Protein AF-A0A7M1XMC3-F1 (afdb_monomer_lite)

InterPro domains:
  IPR002763 Protein of unknown function DUF72 [PF01904] (21-206)
  IPR002763 Protein of unknown function DUF72 [PF01904] (252-328)
  IPR002763 Protein of unknown function DUF72 [PTHR30348] (4-206)
  IPR036520 UPF0759 superfamily [G3DSA:3.20.20.410] (3-330)
  IPR036520 UPF0759 superfamily [SSF117396] (3-212)
  IPR036520 UPF0759 superfamily [SSF117396] (275-329)

pLDDT: mean 79.64, std 28.33, range [20.95, 98.88]

Structure (mmCIF, N/CA/C/O backbone):
data_AF-A0A7M1XMC3-F1
#
_entry.id   AF-A0A7M1XMC3-F1
#
loop_
_atom_site.group_PDB
_atom_site.id
_atom_site.type_symbol
_atom_site.label_atom_id
_atom_site.label_alt_id
_atom_site.label_comp_id
_atom_site.label_asym_id
_atom_site.label_entity_id
_atom_site.label_seq_id
_atom_site.pdbx_PDB_ins_code
_atom_site.Cartn_x
_atom_site.Cartn_y
_atom_site.Cartn_z
_atom_site.occupancy
_atom_site.B_iso_or_equiv
_atom_site.auth_seq_id
_atom_site.auth_comp_id
_atom_site.auth_asym_id
_atom_site.auth_atom_id
_atom_site.pdbx_PDB_model_num
ATOM 1 N N . MET A 1 1 ? 0.092 -8.306 21.781 1.00 61.47 1 MET A N 1
ATOM 2 C CA . MET A 1 1 ? 0.007 -7.405 20.607 1.00 61.47 1 MET A CA 1
ATOM 3 C C . MET A 1 1 ? -0.510 -8.227 19.435 1.00 61.47 1 MET A C 1
ATOM 5 O O . MET A 1 1 ? -0.095 -9.372 19.326 1.00 61.47 1 MET A O 1
ATOM 9 N N . PHE A 1 2 ? -1.431 -7.712 18.615 1.00 77.00 2 PHE A N 1
ATOM 10 C CA . PHE A 1 2 ? -1.887 -8.439 17.421 1.00 77.00 2 PHE A CA 1
ATOM 11 C C . PHE A 1 2 ? -0.703 -8.582 16.441 1.00 77.00 2 PHE A C 1
ATOM 13 O O . PHE A 1 2 ? -0.111 -7.554 16.104 1.00 77.00 2 PHE A O 1
ATOM 20 N N . PRO A 1 3 ? -0.311 -9.806 16.029 1.00 86.06 3 PRO A N 1
ATOM 21 C CA . PRO A 1 3 ? 0.957 -10.042 15.326 1.00 86.06 3 PRO A CA 1
ATOM 22 C C . PRO A 1 3 ? 0.943 -9.610 13.852 1.00 86.06 3 PRO A C 1
ATOM 24 O O . PRO A 1 3 ? 1.982 -9.629 13.196 1.00 86.06 3 PRO A O 1
ATOM 27 N N . VAL A 1 4 ? -0.219 -9.214 13.326 1.00 96.62 4 VAL A N 1
ATOM 28 C CA . VAL A 1 4 ? -0.411 -8.811 11.930 1.00 96.62 4 VAL A CA 1
ATOM 29 C C . VAL A 1 4 ? -0.702 -7.313 11.862 1.00 96.62 4 VAL A C 1
ATOM 31 O O . VAL A 1 4 ? -1.538 -6.791 12.600 1.00 96.62 4 VAL A O 1
ATOM 34 N N . LEU A 1 5 ? -0.030 -6.607 10.958 1.00 98.25 5 LEU A N 1
ATOM 35 C CA . LEU A 1 5 ? -0.386 -5.242 10.581 1.00 98.25 5 LEU A CA 1
ATOM 36 C C . LEU A 1 5 ? -1.514 -5.314 9.553 1.00 98.25 5 LEU A C 1
ATOM 38 O O . LEU A 1 5 ? -1.318 -5.845 8.465 1.00 98.25 5 LEU A O 1
ATOM 42 N N . ILE A 1 6 ? -2.699 -4.814 9.892 1.00 98.38 6 ILE A N 1
ATOM 43 C CA . ILE A 1 6 ? -3.867 -4.860 9.010 1.00 98.38 6 ILE A CA 1
ATOM 44 C C . ILE A 1 6 ? -4.517 -3.488 8.901 1.00 98.38 6 ILE A C 1
ATOM 46 O O . ILE A 1 6 ? -4.669 -2.769 9.893 1.00 98.38 6 ILE A O 1
ATOM 50 N N . GLY A 1 7 ? -4.886 -3.125 7.678 1.00 98.12 7 GLY A N 1
ATOM 51 C CA . GLY A 1 7 ? -5.501 -1.845 7.385 1.00 98.12 7 GLY A CA 1
ATOM 52 C C . GLY A 1 7 ? -5.961 -1.712 5.944 1.00 98.12 7 GLY A C 1
ATOM 53 O O . GLY A 1 7 ? -6.136 -2.687 5.214 1.00 98.12 7 GLY A O 1
ATOM 54 N N . THR A 1 8 ? -6.145 -0.469 5.532 1.00 98.12 8 THR A N 1
ATOM 55 C CA . THR A 1 8 ? -6.616 -0.076 4.213 1.00 98.12 8 THR A CA 1
ATOM 56 C C . THR A 1 8 ? -5.579 0.799 3.509 1.00 98.12 8 THR A C 1
ATOM 58 O O . THR A 1 8 ? -4.736 1.455 4.124 1.00 98.12 8 THR A O 1
ATOM 61 N N . SER A 1 9 ? -5.660 0.818 2.187 1.00 95.94 9 SER A N 1
ATOM 62 C CA . SER A 1 9 ? -4.935 1.676 1.246 1.00 95.94 9 SER A CA 1
ATOM 63 C C . SER A 1 9 ? -5.462 3.126 1.194 1.00 95.94 9 SER A C 1
ATOM 65 O O . SER A 1 9 ? -5.701 3.707 0.136 1.00 95.94 9 SER A O 1
ATOM 67 N N . GLY A 1 10 ? -5.603 3.739 2.368 1.00 95.00 10 GLY A N 1
ATOM 68 C CA . GLY A 1 10 ? -6.148 5.079 2.579 1.00 95.00 10 GLY A CA 1
ATOM 69 C C . GLY A 1 10 ? -7.209 5.071 3.677 1.00 95.00 10 GLY A C 1
ATOM 70 O O . GLY A 1 10 ? -7.731 4.017 4.023 1.00 95.00 10 GLY A O 1
ATOM 71 N N . TYR A 1 11 ? -7.538 6.241 4.222 1.00 96.00 11 TYR A N 1
ATOM 72 C CA . TYR A 1 11 ? -8.551 6.390 5.281 1.00 96.00 11 TYR A CA 1
ATOM 73 C C . TYR A 1 11 ? -9.519 7.558 5.030 1.00 96.00 11 TYR A C 1
ATOM 75 O O . TYR A 1 11 ? -10.587 7.631 5.616 1.00 96.00 11 TYR A O 1
ATOM 83 N N . ASP A 1 12 ? -9.158 8.524 4.188 1.00 94.94 12 ASP A N 1
ATOM 84 C CA . ASP A 1 12 ? -9.921 9.765 4.058 1.00 94.94 12 ASP A CA 1
ATOM 85 C C . ASP A 1 12 ? -11.023 9.647 2.993 1.00 94.94 12 ASP A C 1
ATOM 87 O O . ASP A 1 12 ? -10.906 10.207 1.904 1.00 94.94 12 ASP A O 1
ATOM 91 N N . TYR A 1 13 ? -12.072 8.888 3.323 1.00 93.19 13 TYR A N 1
ATOM 92 C CA . TYR A 1 13 ? -13.207 8.581 2.445 1.00 93.19 13 TYR A CA 1
ATOM 93 C C . TYR A 1 13 ? -14.532 8.976 3.119 1.00 93.19 13 TYR A C 1
ATOM 95 O O . TYR A 1 13 ? -15.035 8.237 3.970 1.00 93.19 13 TYR A O 1
ATOM 103 N N . PRO A 1 14 ? -15.111 10.151 2.803 1.00 93.50 14 PRO A N 1
ATOM 104 C CA . PRO A 1 14 ? -16.392 10.582 3.368 1.00 93.50 14 PRO A CA 1
ATOM 105 C C . PRO A 1 14 ? -17.540 9.589 3.151 1.00 93.50 14 PRO A C 1
ATOM 107 O O . PRO A 1 14 ? -18.408 9.468 4.011 1.00 93.50 14 PRO A O 1
ATOM 110 N N . GLU A 1 15 ? -17.518 8.853 2.041 1.00 91.19 15 GLU A N 1
ATOM 111 C CA . GLU A 1 15 ? -18.482 7.807 1.690 1.00 91.19 15 GLU A CA 1
ATOM 112 C C . GLU A 1 15 ? -18.460 6.597 2.639 1.00 91.19 15 GLU A C 1
ATOM 114 O O . GLU A 1 15 ? -19.347 5.754 2.578 1.00 91.19 15 GLU A O 1
ATOM 119 N N . TRP A 1 16 ? -17.474 6.497 3.538 1.00 95.12 16 TRP A N 1
ATOM 120 C CA . TRP A 1 16 ? -17.437 5.461 4.575 1.00 95.12 16 TRP A CA 1
ATOM 121 C C . TRP A 1 16 ? -18.290 5.807 5.804 1.00 95.12 16 TRP A C 1
ATOM 123 O O . TRP A 1 16 ? -18.428 4.973 6.702 1.00 95.12 16 TRP A O 1
ATOM 133 N N . LYS A 1 17 ? -18.860 7.014 5.887 1.00 95.50 17 LYS A N 1
ATOM 134 C CA . LYS A 1 17 ? -19.821 7.379 6.940 1.00 95.50 17 LYS A CA 1
ATOM 135 C C . LYS A 1 17 ? -21.071 6.504 6.878 1.00 95.50 17 LYS A C 1
ATOM 137 O O . LYS A 1 17 ? -21.602 6.255 5.802 1.00 95.50 17 LYS A O 1
ATOM 142 N N . GLY A 1 18 ? -21.507 6.020 8.037 1.00 93.88 18 GLY A N 1
ATOM 143 C CA . GLY A 1 18 ? -22.626 5.085 8.171 1.00 93.88 18 GLY A CA 1
ATOM 144 C C . GLY A 1 18 ? -22.267 3.627 7.861 1.00 93.88 18 GLY A C 1
ATOM 145 O O . GLY A 1 18 ? -23.074 2.745 8.131 1.00 93.88 18 GLY A O 1
ATOM 146 N N . VAL A 1 19 ? -21.061 3.361 7.345 1.00 91.69 19 VAL A N 1
ATOM 147 C CA . VAL A 1 19 ? -20.565 2.005 7.050 1.00 91.69 19 VAL A CA 1
ATOM 148 C C . VAL A 1 19 ? -19.408 1.633 7.975 1.00 91.69 19 VAL A C 1
ATOM 150 O O . VAL A 1 19 ? -19.447 0.606 8.642 1.00 91.69 19 VAL A O 1
ATOM 153 N N . PHE A 1 20 ? -18.381 2.482 8.027 1.00 96.06 20 PHE A N 1
ATOM 154 C CA . PHE A 1 20 ? -17.208 2.325 8.889 1.00 96.06 20 PHE A CA 1
ATOM 155 C C . PHE A 1 20 ? -17.044 3.508 9.846 1.00 96.06 20 PHE A C 1
ATOM 157 O O . PHE A 1 20 ? -16.758 3.308 11.021 1.00 96.06 20 PHE A O 1
ATOM 164 N N . TYR A 1 21 ? -17.247 4.740 9.370 1.00 97.31 21 TYR A N 1
ATOM 165 C CA . TYR A 1 21 ? -17.238 5.921 10.232 1.00 97.31 21 TYR A CA 1
ATOM 166 C C . TYR A 1 21 ? -18.628 6.175 10.826 1.00 97.31 21 TYR A C 1
ATOM 168 O O . TYR A 1 21 ? -19.623 6.020 10.115 1.00 97.31 21 TYR A O 1
ATOM 176 N N . PRO A 1 22 ? -18.730 6.661 12.077 1.00 97.38 22 PRO A N 1
ATOM 177 C CA . PRO A 1 22 ? -19.972 7.220 12.592 1.00 97.38 22 PRO A CA 1
ATOM 178 C C . PRO A 1 22 ? -20.491 8.322 11.664 1.00 97.38 22 PRO A C 1
ATOM 180 O O . PRO A 1 22 ? -19.704 9.113 11.133 1.00 97.38 22 PRO A O 1
ATOM 183 N N . GLN A 1 23 ? -21.811 8.389 11.485 1.00 96.88 23 GLN A N 1
ATOM 184 C CA . GLN A 1 23 ? -22.450 9.292 10.522 1.00 96.88 23 GLN A CA 1
ATOM 185 C C . GLN A 1 23 ? -22.015 10.757 10.717 1.00 96.88 23 GLN A C 1
ATOM 187 O O . GLN A 1 23 ? -21.608 11.439 9.769 1.00 96.88 23 GLN A O 1
ATOM 192 N N . ASP A 1 24 ? -21.980 11.204 11.972 1.00 97.00 24 ASP A N 1
ATOM 193 C CA . ASP A 1 24 ? -21.674 12.589 12.343 1.00 97.00 24 ASP A CA 1
ATOM 194 C C . ASP A 1 24 ? -20.179 12.854 12.584 1.00 97.00 24 ASP A C 1
ATOM 196 O O . ASP A 1 24 ? -19.788 13.973 12.925 1.00 97.00 24 ASP A O 1
ATOM 200 N N . LEU A 1 25 ? -19.303 11.860 12.365 1.00 97.88 25 LEU A N 1
ATOM 201 C CA . LEU A 1 25 ? -17.865 12.025 12.580 1.00 97.88 25 LEU A CA 1
ATOM 202 C C . LEU A 1 25 ? -17.311 13.120 11.658 1.00 97.88 25 LEU A C 1
ATOM 204 O O . LEU A 1 25 ? -17.520 13.107 10.441 1.00 97.88 25 LEU A O 1
ATOM 208 N N . LYS A 1 26 ? -16.578 14.085 12.215 1.00 97.81 26 LYS A N 1
ATOM 209 C CA . LYS A 1 26 ? -15.954 15.143 11.412 1.00 97.81 26 LYS A CA 1
ATOM 210 C C . LYS A 1 26 ? -14.753 14.568 10.663 1.00 97.81 26 LYS A C 1
ATOM 212 O O . LYS A 1 26 ? -13.961 13.820 11.224 1.00 97.81 26 LYS A O 1
ATOM 217 N N . ARG A 1 27 ? -14.562 14.982 9.406 1.00 96.88 27 ARG A N 1
ATOM 218 C CA . ARG A 1 27 ? -13.481 14.484 8.530 1.00 96.88 27 ARG A CA 1
ATOM 219 C C . ARG A 1 27 ? -12.082 14.592 9.151 1.00 96.88 27 ARG A C 1
ATOM 221 O O . ARG A 1 27 ? -11.260 13.695 8.994 1.00 96.88 27 ARG A O 1
ATOM 228 N N . LYS A 1 28 ? -11.813 15.663 9.907 1.00 96.50 28 LYS A N 1
ATOM 229 C CA . LYS A 1 28 ? -10.532 15.851 10.614 1.00 96.50 28 LYS A CA 1
ATOM 230 C C . LYS A 1 28 ? -10.214 14.714 11.604 1.00 96.50 28 LYS A C 1
ATOM 232 O O . LYS A 1 28 ? -9.038 14.379 11.771 1.00 96.50 28 LYS A O 1
ATOM 237 N N . ASP A 1 29 ? -11.249 14.082 12.155 1.00 97.69 29 ASP A N 1
ATOM 238 C CA . ASP A 1 29 ? -11.171 13.036 13.177 1.00 97.69 29 ASP A CA 1
ATOM 239 C C . ASP A 1 29 ? -11.162 11.618 12.565 1.00 97.69 29 ASP A C 1
ATOM 241 O O . ASP A 1 29 ? -11.021 10.633 13.288 1.00 97.69 29 ASP A O 1
ATOM 245 N N . PHE A 1 30 ? -11.248 11.486 11.231 1.00 98.25 30 PHE A N 1
ATOM 246 C CA . PHE A 1 30 ? -11.254 10.186 10.541 1.00 98.25 30 PHE A CA 1
ATOM 247 C C . PHE A 1 30 ? -10.029 9.332 10.862 1.00 98.25 30 PHE A C 1
ATOM 249 O O . PHE A 1 30 ? -10.174 8.137 11.100 1.00 98.25 30 PHE A O 1
ATOM 256 N N . LEU A 1 31 ? -8.829 9.925 10.894 1.00 98.38 31 LEU A N 1
ATOM 257 C CA . LEU A 1 31 ? -7.608 9.173 11.202 1.00 98.38 31 LEU A CA 1
ATOM 258 C C . LEU A 1 31 ? -7.589 8.688 12.653 1.00 98.38 31 LEU A C 1
ATOM 260 O O . LEU A 1 31 ? -7.223 7.546 12.912 1.00 98.38 31 LEU A O 1
ATOM 264 N N . SER A 1 32 ? -7.995 9.544 13.590 1.00 98.25 32 SER A N 1
ATOM 265 C CA . SER A 1 32 ? -8.020 9.201 15.011 1.00 98.25 32 SER A CA 1
ATOM 266 C C . SER A 1 32 ? -9.024 8.083 15.279 1.00 98.25 32 SER A C 1
ATOM 268 O O . SER A 1 32 ? -8.677 7.122 15.958 1.00 98.25 32 SER A O 1
ATOM 270 N N . TYR A 1 33 ? -10.210 8.141 14.658 1.00 98.50 33 TYR A N 1
ATOM 271 C CA . TYR A 1 33 ? -11.176 7.041 14.696 1.00 98.50 33 TYR A CA 1
ATOM 272 C C . TYR A 1 33 ? -10.626 5.772 14.035 1.00 98.50 33 TYR A C 1
ATOM 274 O O . TYR A 1 33 ? -10.666 4.700 14.633 1.00 98.50 33 TYR A O 1
ATOM 282 N N . TYR A 1 34 ? -10.063 5.879 12.828 1.00 98.50 34 TYR A N 1
ATOM 283 C CA . TYR A 1 34 ? -9.475 4.750 12.100 1.00 98.50 34 TYR A CA 1
ATOM 284 C C . TYR A 1 34 ? -8.418 4.015 12.944 1.00 98.50 34 TYR A C 1
ATOM 286 O O . TYR A 1 34 ? -8.415 2.786 13.006 1.00 98.50 34 TYR A O 1
ATOM 294 N N . ALA A 1 35 ? -7.585 4.767 13.669 1.00 98.25 35 ALA A N 1
ATOM 295 C CA . ALA A 1 35 ? -6.552 4.249 14.565 1.00 98.25 35 ALA A CA 1
ATOM 296 C C . ALA A 1 35 ? -7.086 3.521 15.815 1.00 98.25 35 ALA A C 1
ATOM 298 O O . ALA A 1 35 ? -6.300 2.922 16.545 1.00 98.25 35 ALA A O 1
ATOM 299 N N . THR A 1 36 ? -8.397 3.555 16.078 1.00 97.38 36 THR A N 1
ATOM 300 C CA . THR A 1 36 ? -9.037 2.705 17.103 1.00 97.38 36 THR A CA 1
ATOM 301 C C . THR A 1 36 ? -9.382 1.311 16.577 1.00 97.38 36 THR A C 1
ATOM 303 O O . THR A 1 36 ? -9.529 0.374 17.356 1.00 97.38 36 THR A O 1
ATOM 306 N N . GLN A 1 37 ? -9.499 1.165 15.255 1.00 97.38 37 GLN A N 1
ATOM 307 C CA . GLN A 1 37 ? -9.985 -0.047 14.597 1.00 97.38 37 GLN A CA 1
ATOM 308 C C . GLN A 1 37 ? -8.840 -0.848 13.960 1.00 97.38 37 GLN A C 1
ATOM 310 O O . GLN A 1 37 ? -8.771 -2.077 14.082 1.00 97.38 37 GLN A O 1
ATOM 315 N N . PHE A 1 38 ? -7.898 -0.147 13.328 1.00 98.19 38 PHE A N 1
ATOM 316 C CA . PHE A 1 38 ? -6.753 -0.719 12.625 1.00 98.19 38 PHE A CA 1
ATOM 317 C C . PHE A 1 38 ? -5.429 -0.319 13.275 1.00 98.19 38 PHE A C 1
ATOM 319 O O . PHE A 1 38 ? -5.332 0.722 13.918 1.00 98.19 38 PHE A O 1
ATOM 326 N N . ASN A 1 39 ? -4.401 -1.149 13.082 1.00 98.12 39 ASN A N 1
ATOM 327 C CA . ASN A 1 39 ? -3.026 -0.894 13.532 1.00 98.12 39 ASN A CA 1
ATOM 328 C C . ASN A 1 39 ? -2.077 -0.558 12.369 1.00 98.12 39 ASN A C 1
ATOM 330 O O . ASN A 1 39 ? -0.887 -0.338 12.589 1.00 98.12 39 ASN A O 1
ATOM 334 N N . ALA A 1 40 ? -2.585 -0.520 11.134 1.00 98.50 40 ALA A N 1
ATOM 335 C CA . ALA A 1 40 ? -1.805 -0.198 9.953 1.00 98.50 40 ALA A CA 1
ATOM 336 C C . ALA A 1 40 ? -2.574 0.700 8.981 1.00 98.50 40 ALA A C 1
ATOM 338 O O . ALA A 1 40 ? -3.805 0.665 8.907 1.00 98.50 40 ALA A O 1
ATOM 339 N N . LEU A 1 41 ? -1.839 1.500 8.213 1.00 98.62 41 LEU A N 1
ATOM 340 C CA . LEU A 1 41 ? -2.390 2.348 7.159 1.00 98.62 41 LEU A CA 1
ATOM 341 C C . LEU A 1 41 ? -1.400 2.447 6.001 1.00 98.62 41 LEU A C 1
ATOM 343 O O . LEU A 1 41 ? -0.242 2.807 6.208 1.00 98.62 41 LEU A O 1
ATOM 347 N N . GLU A 1 42 ? -1.858 2.165 4.785 1.00 98.62 42 GLU A N 1
ATOM 348 C CA . GLU A 1 42 ? -1.091 2.467 3.581 1.00 98.62 42 GLU A CA 1
ATOM 349 C C . GLU A 1 42 ? -1.518 3.841 3.046 1.00 98.62 42 GLU A C 1
ATOM 351 O O . GLU A 1 42 ? -2.681 4.079 2.716 1.00 98.62 42 GLU A O 1
ATOM 356 N N . LEU A 1 43 ? -0.573 4.776 2.974 1.00 97.31 43 LEU A N 1
ATOM 357 C CA . LEU A 1 43 ? -0.804 6.122 2.471 1.00 97.31 43 LEU A CA 1
ATOM 358 C C . LEU A 1 43 ? -0.591 6.168 0.960 1.00 97.31 43 LEU A C 1
ATOM 360 O O . LEU A 1 43 ? 0.530 6.068 0.469 1.00 97.31 43 LEU A O 1
ATOM 364 N N . ASN A 1 44 ? -1.690 6.390 0.237 1.00 92.94 44 ASN A N 1
ATOM 365 C CA . ASN A 1 44 ? -1.697 6.536 -1.219 1.00 92.94 44 ASN A CA 1
ATOM 366 C C . ASN A 1 44 ? -1.667 7.987 -1.701 1.00 92.94 44 ASN A C 1
ATOM 368 O O . ASN A 1 44 ? -1.325 8.239 -2.852 1.00 92.94 44 ASN A O 1
ATOM 372 N N . SER A 1 45 ? -1.977 8.971 -0.850 1.00 93.06 45 SER A N 1
ATOM 373 C CA . SER A 1 45 ? -1.933 10.386 -1.252 1.00 93.06 45 SER A CA 1
ATOM 374 C C . SER A 1 45 ? -0.538 10.833 -1.705 1.00 93.06 45 SER A C 1
ATOM 376 O O . SER A 1 45 ? -0.423 11.749 -2.521 1.00 93.06 45 SER A O 1
ATOM 378 N N . THR A 1 46 ? 0.505 10.172 -1.194 1.00 95.00 46 THR A N 1
ATOM 379 C CA . THR A 1 46 ? 1.921 10.407 -1.511 1.00 95.00 46 THR A CA 1
ATOM 380 C C . THR A 1 46 ? 2.300 9.997 -2.932 1.00 95.00 46 THR A C 1
ATOM 382 O O . THR A 1 46 ? 3.253 10.529 -3.494 1.00 95.00 46 THR A O 1
ATOM 385 N N . PHE A 1 47 ? 1.515 9.111 -3.555 1.00 97.00 47 PHE A N 1
ATOM 386 C CA . PHE A 1 47 ? 1.644 8.776 -4.971 1.00 97.00 47 PHE A CA 1
ATOM 387 C C . PHE A 1 47 ? 1.403 9.998 -5.865 1.00 97.00 47 PHE A C 1
ATOM 389 O O . PHE A 1 47 ? 2.101 10.200 -6.858 1.00 97.00 47 PHE A O 1
ATOM 396 N N . TYR A 1 48 ? 0.411 10.818 -5.508 1.00 93.56 48 TYR A N 1
ATOM 397 C CA . TYR A 1 48 ? -0.008 11.963 -6.313 1.00 93.56 48 TYR A CA 1
ATOM 398 C C . TYR A 1 48 ? 0.751 13.244 -5.978 1.00 93.56 48 TYR A C 1
ATOM 400 O O . TYR A 1 48 ? 1.004 14.048 -6.870 1.00 93.56 48 TYR A O 1
ATOM 408 N N . ASN A 1 49 ? 1.098 13.432 -4.707 1.00 95.25 49 ASN A N 1
ATOM 409 C CA . ASN A 1 49 ? 1.770 14.628 -4.215 1.00 95.25 49 ASN A CA 1
ATOM 410 C C . ASN A 1 49 ? 2.982 14.204 -3.400 1.00 95.25 49 ASN A C 1
ATOM 412 O O . ASN A 1 49 ? 2.855 13.310 -2.565 1.00 95.25 49 ASN A O 1
ATOM 416 N N . MET A 1 50 ? 4.131 14.842 -3.616 1.00 96.88 50 MET A N 1
ATOM 417 C CA . MET A 1 50 ? 5.310 14.570 -2.799 1.00 96.88 50 MET A CA 1
ATOM 418 C C . MET A 1 50 ? 4.969 14.826 -1.316 1.00 96.88 50 MET A C 1
ATOM 420 O O . MET A 1 50 ? 4.391 15.874 -1.006 1.00 96.88 50 MET A O 1
ATOM 424 N N . PRO A 1 51 ? 5.216 13.873 -0.398 1.00 96.56 51 PRO A N 1
ATOM 425 C CA . PRO A 1 51 ? 5.015 14.117 1.024 1.00 96.56 51 PRO A CA 1
ATOM 426 C C . PRO A 1 51 ? 6.015 15.143 1.555 1.00 96.56 51 PRO A C 1
ATOM 428 O O . PRO A 1 51 ? 7.117 15.273 1.036 1.00 96.56 51 PRO A O 1
ATOM 431 N N . THR A 1 52 ? 5.646 15.802 2.651 1.00 97.88 52 THR A N 1
ATOM 432 C CA . THR A 1 52 ? 6.592 16.542 3.493 1.00 97.88 52 THR A CA 1
ATOM 433 C C . THR A 1 52 ? 6.757 15.824 4.829 1.00 97.88 52 THR A C 1
ATOM 435 O O . THR A 1 52 ? 5.857 15.089 5.264 1.00 97.88 52 THR A O 1
ATOM 438 N N . ALA A 1 53 ? 7.893 16.052 5.487 1.00 98.12 53 ALA A N 1
ATOM 439 C CA . ALA A 1 53 ? 8.201 15.495 6.800 1.00 98.12 53 ALA A CA 1
ATOM 440 C C . ALA A 1 53 ? 7.137 15.879 7.844 1.00 98.12 53 ALA A C 1
ATOM 442 O O . ALA A 1 53 ? 6.650 15.026 8.587 1.00 98.12 53 ALA A O 1
ATOM 443 N N . GLU A 1 54 ? 6.695 17.138 7.845 1.00 98.19 54 GLU A N 1
ATOM 444 C CA . GLU A 1 54 ? 5.685 17.664 8.769 1.00 98.19 54 GLU A CA 1
ATOM 445 C C . GLU A 1 54 ? 4.345 16.960 8.571 1.00 98.19 54 GLU A C 1
ATOM 447 O O . GLU A 1 54 ? 3.691 16.556 9.536 1.00 98.19 54 GLU A O 1
ATOM 452 N N . ARG A 1 55 ? 3.932 16.764 7.310 1.00 97.00 55 ARG A N 1
ATOM 453 C CA . ARG A 1 55 ? 2.672 16.087 7.006 1.00 97.00 55 ARG A CA 1
ATOM 454 C C . ARG A 1 55 ? 2.708 14.637 7.467 1.00 97.00 55 ARG A C 1
ATOM 456 O O . ARG A 1 55 ? 1.735 14.187 8.074 1.00 97.00 55 ARG A O 1
ATOM 463 N N . LEU A 1 56 ? 3.792 13.910 7.197 1.00 97.81 56 LEU A N 1
ATOM 464 C CA . LEU A 1 56 ? 3.916 12.524 7.647 1.00 97.81 56 LEU A CA 1
ATOM 465 C C . LEU A 1 56 ? 3.956 12.434 9.176 1.00 97.81 56 LEU A C 1
ATOM 467 O O . LEU A 1 56 ? 3.209 11.643 9.753 1.00 97.81 56 LEU A O 1
ATOM 471 N N . TYR A 1 57 ? 4.702 13.315 9.842 1.00 98.12 57 TYR A N 1
ATOM 472 C CA . TYR A 1 57 ? 4.714 13.398 11.301 1.00 98.12 57 TYR A CA 1
ATOM 473 C C . TYR A 1 57 ? 3.327 13.697 11.895 1.00 98.12 57 TYR A C 1
ATOM 475 O O . TYR A 1 57 ? 2.930 13.093 12.894 1.00 98.12 57 TYR A O 1
ATOM 483 N N . SER A 1 58 ? 2.528 14.542 11.236 1.00 97.75 58 SER A N 1
ATOM 484 C CA . SER A 1 58 ? 1.156 14.828 11.674 1.00 97.75 58 SER A CA 1
ATOM 485 C C . SER A 1 58 ? 0.261 13.582 11.691 1.00 97.75 58 SER A C 1
ATOM 487 O O . SER A 1 58 ? -0.638 13.483 12.529 1.00 97.75 58 SER A O 1
ATOM 489 N N . PHE A 1 59 ? 0.496 12.600 10.808 1.00 97.94 59 PHE A N 1
ATOM 490 C CA . PHE A 1 59 ? -0.250 11.341 10.833 1.00 97.94 59 PHE A CA 1
ATOM 491 C C . PHE A 1 59 ? 0.103 10.506 12.061 1.00 97.94 59 PHE A C 1
ATOM 493 O O . PHE A 1 59 ? -0.806 10.001 12.721 1.00 97.94 59 PHE A O 1
ATOM 500 N N . TYR A 1 60 ? 1.389 10.426 12.416 1.00 97.94 60 TYR A N 1
ATOM 501 C CA . TYR A 1 60 ? 1.823 9.797 13.663 1.00 97.94 60 TYR A CA 1
ATOM 502 C C . TYR A 1 60 ? 1.118 10.437 14.868 1.00 97.94 60 TYR A C 1
ATOM 504 O O . TYR A 1 60 ? 0.479 9.722 15.641 1.00 97.94 60 TYR A O 1
ATOM 512 N N . GLN A 1 61 ? 1.125 11.773 14.966 1.00 97.88 61 GLN A N 1
ATOM 513 C CA . GLN A 1 61 ? 0.482 12.503 16.066 1.00 97.88 61 GLN A CA 1
ATOM 514 C C . GLN A 1 61 ? -1.028 12.242 16.143 1.00 97.88 61 GLN A C 1
ATOM 516 O O . GLN A 1 61 ? -1.540 11.884 17.198 1.00 97.88 61 GLN A O 1
ATOM 521 N N . ARG A 1 62 ? -1.746 12.364 15.020 1.00 97.69 62 ARG A N 1
ATOM 522 C CA . ARG A 1 62 ? -3.209 12.167 14.959 1.00 97.69 62 ARG A CA 1
ATOM 523 C C . ARG A 1 62 ? -3.641 10.721 15.198 1.00 97.69 62 ARG A C 1
ATOM 525 O O . ARG A 1 62 ? -4.786 10.487 15.579 1.00 97.69 62 ARG A O 1
ATOM 532 N N . SER A 1 63 ? -2.750 9.765 14.942 1.00 97.62 63 SER A N 1
ATOM 533 C CA . SER A 1 63 ? -2.949 8.350 15.272 1.00 97.62 63 SER A CA 1
ATOM 534 C C . SER A 1 63 ? -2.497 7.987 16.689 1.00 97.62 63 SER A C 1
ATOM 536 O O . SER A 1 63 ? -2.655 6.835 17.084 1.00 97.62 63 SER A O 1
ATOM 538 N N . GLU A 1 64 ? -1.919 8.938 17.436 1.00 97.06 64 GLU A N 1
ATOM 539 C CA . GLU A 1 64 ? -1.311 8.727 18.758 1.00 97.06 64 GLU A CA 1
ATOM 540 C C . GLU A 1 64 ? -0.309 7.557 18.770 1.00 97.06 64 GLU A C 1
ATOM 542 O O . GLU A 1 64 ? -0.248 6.769 19.709 1.00 97.06 64 GLU A O 1
ATOM 547 N N . GLY A 1 65 ? 0.442 7.391 17.677 1.00 96.75 65 GLY A N 1
ATOM 548 C CA . GLY A 1 65 ? 1.409 6.302 17.517 1.00 96.75 65 GLY A CA 1
ATOM 549 C C . GLY A 1 65 ? 0.810 4.894 17.387 1.00 96.75 65 GLY A C 1
ATOM 550 O O . GLY A 1 65 ? 1.564 3.925 17.340 1.00 96.75 65 GLY A O 1
ATOM 551 N N . ARG A 1 66 ? -0.520 4.748 17.289 1.00 97.06 66 ARG A N 1
ATOM 552 C CA . ARG A 1 66 ? -1.194 3.438 17.162 1.00 97.06 66 ARG A CA 1
ATOM 553 C C . ARG A 1 66 ? -1.047 2.794 15.781 1.00 97.06 66 ARG A C 1
ATOM 555 O O . ARG A 1 66 ? -1.323 1.605 15.632 1.00 97.06 66 ARG A O 1
ATOM 562 N N . ILE A 1 67 ? -0.647 3.569 14.772 1.00 98.38 67 ILE A N 1
ATOM 563 C CA . ILE A 1 67 ? -0.583 3.130 13.378 1.00 98.38 67 ILE A CA 1
ATOM 564 C C . ILE A 1 67 ? 0.857 2.914 12.923 1.00 98.38 67 ILE A C 1
ATOM 566 O O . ILE A 1 67 ? 1.726 3.766 13.091 1.00 98.38 67 ILE A O 1
ATOM 570 N N . GLN A 1 68 ? 1.065 1.779 12.264 1.00 98.50 68 GLN A N 1
ATOM 571 C CA . GLN A 1 68 ? 2.222 1.495 11.428 1.00 98.50 68 GLN A CA 1
ATOM 572 C C . GLN A 1 68 ? 1.915 1.888 9.974 1.00 98.50 68 GLN A C 1
ATOM 574 O O . GLN A 1 68 ? 0.924 1.447 9.383 1.00 98.50 68 GLN A O 1
ATOM 579 N N . PHE A 1 69 ? 2.749 2.743 9.394 1.00 98.69 69 PHE A N 1
ATOM 580 C CA . PHE A 1 69 ? 2.508 3.361 8.097 1.00 98.69 69 PHE A CA 1
ATOM 581 C C . PHE A 1 69 ? 3.304 2.681 6.987 1.00 98.69 69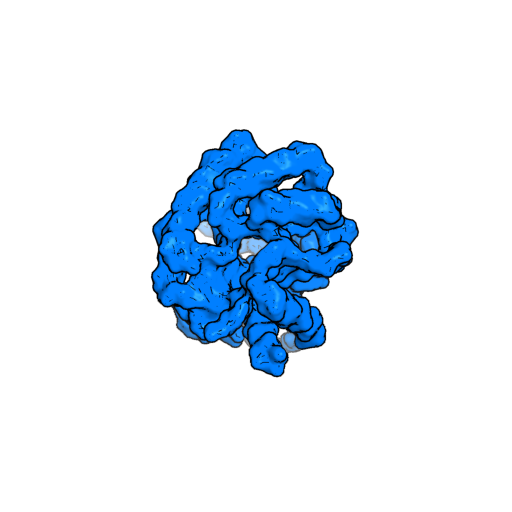 PHE A C 1
ATOM 583 O O . PHE A 1 69 ? 4.535 2.643 7.021 1.00 98.69 69 PHE A O 1
ATOM 590 N N . SER A 1 70 ? 2.600 2.239 5.947 1.00 98.69 70 SER A N 1
ATOM 591 C CA . SER A 1 70 ? 3.208 1.956 4.650 1.00 98.69 70 SER A CA 1
ATOM 592 C C . SER A 1 70 ? 3.041 3.180 3.755 1.00 98.69 70 SER A C 1
ATOM 594 O O . SER A 1 70 ? 1.933 3.688 3.598 1.00 98.69 70 SER A O 1
ATOM 596 N N . ILE A 1 71 ? 4.125 3.692 3.179 1.00 98.69 71 ILE A N 1
ATOM 597 C CA . ILE A 1 71 ? 4.077 4.888 2.331 1.00 98.69 71 ILE A CA 1
ATOM 598 C C . ILE A 1 71 ? 4.241 4.468 0.877 1.00 98.69 71 ILE A C 1
ATOM 600 O O . ILE A 1 71 ? 5.291 3.945 0.500 1.00 98.69 71 ILE A O 1
ATOM 604 N N . LYS A 1 72 ? 3.220 4.711 0.046 1.00 98.62 72 LYS A N 1
ATOM 605 C CA . LYS A 1 72 ? 3.342 4.499 -1.397 1.00 98.62 72 LYS A CA 1
ATOM 606 C C . LYS A 1 72 ? 4.267 5.560 -1.985 1.00 98.62 72 LYS A C 1
ATOM 608 O O . LYS A 1 72 ? 4.061 6.757 -1.769 1.00 98.62 72 LYS A O 1
ATOM 613 N N . ALA A 1 73 ? 5.277 5.121 -2.724 1.00 98.50 73 ALA A N 1
ATOM 614 C CA . ALA A 1 73 ? 6.213 5.998 -3.406 1.00 98.50 73 ALA A CA 1
ATOM 615 C C . ALA A 1 73 ? 5.483 6.963 -4.346 1.00 98.50 73 ALA A C 1
ATOM 617 O O . ALA A 1 73 ? 4.446 6.626 -4.933 1.00 98.50 73 ALA A O 1
ATOM 618 N N . ASN A 1 74 ? 6.037 8.166 -4.495 1.00 98.56 74 ASN A N 1
ATOM 619 C CA . ASN A 1 74 ? 5.521 9.126 -5.457 1.00 98.56 74 ASN A CA 1
ATOM 620 C C . ASN A 1 74 ? 5.590 8.554 -6.884 1.00 98.56 74 ASN A C 1
ATOM 622 O O . ASN A 1 74 ? 6.496 7.785 -7.218 1.00 98.56 74 ASN A O 1
ATOM 626 N N . ARG A 1 75 ? 4.630 8.919 -7.741 1.00 98.12 75 ARG A N 1
ATOM 627 C CA . ARG A 1 75 ? 4.576 8.433 -9.127 1.00 98.12 75 ARG A CA 1
ATOM 628 C C . ARG A 1 75 ? 5.836 8.756 -9.934 1.00 98.12 75 ARG A C 1
ATOM 630 O O . ARG A 1 75 ? 6.184 7.970 -10.807 1.00 98.12 75 ARG A O 1
ATOM 637 N N . LEU A 1 76 ? 6.562 9.817 -9.585 1.00 98.19 76 LEU A N 1
ATOM 638 C CA . LEU A 1 76 ? 7.846 10.181 -10.199 1.00 98.19 76 LEU A CA 1
ATOM 639 C C . LEU A 1 76 ? 8.961 9.137 -9.967 1.00 98.19 76 LEU A C 1
ATOM 641 O O . LEU A 1 76 ? 9.968 9.139 -10.663 1.00 98.19 76 LEU A O 1
ATOM 645 N N . LEU A 1 77 ? 8.779 8.208 -9.020 1.00 98.50 77 LEU A N 1
ATOM 646 C CA . LEU A 1 77 ? 9.707 7.100 -8.744 1.00 98.50 77 LEU A CA 1
ATOM 647 C C . LEU A 1 77 ? 9.255 5.756 -9.333 1.00 98.50 77 LEU A C 1
ATOM 649 O O . LEU A 1 77 ? 9.900 4.739 -9.103 1.00 98.50 77 LEU A O 1
ATOM 653 N N . THR A 1 78 ? 8.106 5.698 -10.013 1.00 98.19 78 THR A N 1
ATOM 654 C CA . THR A 1 78 ? 7.531 4.410 -10.455 1.00 98.19 78 THR A CA 1
ATOM 655 C C . THR A 1 78 ? 6.823 4.453 -11.807 1.00 98.19 78 THR A C 1
ATOM 657 O O . THR A 1 78 ? 6.900 3.484 -12.553 1.00 98.19 78 THR A O 1
ATOM 660 N N . HIS A 1 79 ? 6.108 5.533 -12.121 1.00 97.38 79 HIS A N 1
ATOM 661 C CA . HIS A 1 79 ? 5.255 5.662 -13.310 1.00 97.38 79 HIS A CA 1
ATOM 662 C C . HIS A 1 79 ? 5.726 6.762 -14.268 1.00 97.38 79 HIS A C 1
ATOM 664 O O . HIS A 1 79 ? 5.572 6.624 -15.475 1.00 97.38 79 HIS A O 1
ATOM 670 N N . GLU A 1 80 ? 6.274 7.849 -13.728 1.00 96.38 80 GLU A N 1
ATOM 671 C CA . GLU A 1 80 ? 6.657 9.067 -14.453 1.00 96.38 80 GLU A CA 1
ATOM 672 C C . GLU A 1 80 ? 8.139 9.372 -14.188 1.00 96.38 80 GLU A C 1
ATOM 674 O O . GLU A 1 80 ? 8.505 10.470 -13.786 1.00 96.38 80 GLU A O 1
ATOM 679 N N . THR A 1 81 ? 8.989 8.352 -14.313 1.00 94.12 81 THR A N 1
ATOM 680 C CA . THR A 1 81 ? 10.419 8.442 -14.000 1.00 94.12 81 THR A CA 1
ATOM 681 C C . THR A 1 81 ? 11.177 9.171 -15.103 1.00 94.12 81 THR A C 1
ATOM 683 O O . THR A 1 81 ? 11.042 8.811 -16.273 1.00 94.12 81 THR A O 1
ATOM 686 N N . ASP A 1 82 ? 12.034 10.115 -14.732 1.00 95.31 82 ASP A N 1
ATOM 687 C CA . ASP A 1 82 ? 12.923 10.833 -15.647 1.00 95.31 82 ASP A CA 1
ATOM 688 C C . ASP A 1 82 ? 14.380 10.830 -15.144 1.00 95.31 82 ASP A C 1
ATOM 690 O O . ASP A 1 82 ? 14.731 10.110 -14.207 1.00 95.31 82 ASP A O 1
ATOM 694 N N . SER A 1 83 ? 15.256 11.616 -15.774 1.00 96.25 83 SER A N 1
ATOM 695 C CA . SER A 1 83 ? 16.679 11.709 -15.420 1.00 96.25 83 SER A CA 1
ATOM 696 C C . SER A 1 83 ? 16.956 12.300 -14.030 1.00 96.25 83 SER A C 1
ATOM 698 O O . SER A 1 83 ? 18.091 12.218 -13.565 1.00 96.25 83 SER A O 1
ATOM 700 N N . THR A 1 84 ? 15.952 12.872 -13.360 1.00 96.75 84 THR A N 1
ATOM 701 C CA . THR A 1 84 ? 16.054 13.515 -12.040 1.00 96.75 84 THR A CA 1
ATOM 702 C C . THR A 1 84 ? 15.558 12.626 -10.894 1.00 96.75 84 THR A C 1
ATOM 704 O O . THR A 1 84 ? 15.470 13.065 -9.740 1.00 96.75 84 THR A O 1
ATOM 707 N N . TRP A 1 85 ? 15.249 11.354 -11.174 1.00 97.94 85 TRP A N 1
ATOM 708 C CA . TRP A 1 85 ? 14.678 10.427 -10.194 1.00 97.94 85 TRP A CA 1
ATOM 709 C C . TRP A 1 85 ? 15.521 10.291 -8.914 1.00 97.94 85 TRP A C 1
ATOM 711 O O . TRP A 1 85 ? 14.966 10.048 -7.845 1.00 97.94 85 TRP A O 1
ATOM 721 N N . GLN A 1 86 ? 16.844 10.470 -8.981 1.00 98.44 86 GLN A N 1
ATOM 722 C CA . GLN A 1 86 ? 17.732 10.392 -7.817 1.00 98.44 86 GLN A CA 1
ATOM 723 C C . GLN A 1 86 ? 17.484 11.525 -6.818 1.00 98.44 86 GLN A C 1
ATOM 725 O O . GLN A 1 86 ? 17.502 11.269 -5.614 1.00 98.44 86 GLN A O 1
ATOM 730 N N . THR A 1 87 ? 17.242 12.747 -7.302 1.00 98.19 87 THR A N 1
ATOM 731 C CA . THR A 1 87 ? 16.879 13.898 -6.459 1.00 98.19 87 THR A CA 1
ATOM 732 C C . THR A 1 87 ? 15.494 13.680 -5.866 1.00 98.19 87 THR A C 1
ATOM 734 O O . THR A 1 87 ? 15.323 13.752 -4.655 1.00 98.19 87 THR A O 1
ATOM 737 N N . THR A 1 88 ? 14.541 13.257 -6.702 1.00 98.31 88 THR A N 1
ATOM 738 C CA . THR A 1 88 ? 13.186 12.874 -6.272 1.00 98.31 88 THR A CA 1
ATOM 739 C C . THR A 1 88 ? 13.223 11.822 -5.155 1.00 98.31 88 THR A C 1
ATOM 741 O O . THR A 1 88 ? 12.450 11.887 -4.200 1.00 98.31 88 THR A O 1
ATOM 744 N N . ALA A 1 89 ? 14.124 10.840 -5.256 1.00 98.62 89 ALA A N 1
ATOM 745 C CA . ALA A 1 89 ? 14.290 9.803 -4.247 1.00 98.62 89 ALA A CA 1
ATOM 746 C C . ALA A 1 89 ? 14.860 10.362 -2.936 1.00 98.62 89 ALA A C 1
ATOM 748 O O . ALA A 1 89 ? 14.421 9.939 -1.870 1.00 98.62 89 ALA A O 1
ATOM 749 N N . GLU A 1 90 ? 15.801 11.306 -2.999 1.00 98.38 90 GLU A N 1
ATOM 750 C CA . GLU A 1 90 ? 16.377 11.952 -1.814 1.00 98.38 90 GLU A CA 1
ATOM 751 C C . GLU A 1 90 ? 15.346 12.808 -1.068 1.00 98.38 90 GLU A C 1
ATOM 753 O O . GLU A 1 90 ? 15.195 12.680 0.150 1.00 98.38 90 GLU A O 1
ATOM 758 N N . ASP A 1 91 ? 14.565 13.600 -1.805 1.00 98.12 91 ASP A N 1
ATOM 759 C CA . ASP A 1 91 ? 13.476 14.404 -1.244 1.00 98.12 91 ASP A CA 1
ATOM 760 C C . ASP A 1 91 ? 12.431 13.506 -0.575 1.00 98.12 91 ASP A C 1
ATOM 762 O O . ASP A 1 91 ? 12.003 13.742 0.559 1.00 98.12 91 ASP A O 1
ATOM 766 N N . PHE A 1 92 ? 12.059 12.416 -1.253 1.00 98.62 92 PHE A N 1
ATOM 767 C CA . PHE A 1 92 ? 11.103 11.458 -0.718 1.00 98.62 92 PHE A CA 1
ATOM 768 C C . PHE A 1 92 ? 11.634 10.788 0.554 1.00 98.62 92 PHE A C 1
ATOM 770 O O . PHE A 1 92 ? 10.907 10.734 1.542 1.00 98.62 92 PHE A O 1
ATOM 777 N N . LYS A 1 93 ? 12.897 10.332 0.578 1.00 98.19 93 LYS A N 1
ATOM 778 C CA . LYS A 1 93 ? 13.536 9.768 1.783 1.00 98.19 93 LYS A CA 1
ATOM 779 C C . LYS A 1 93 ? 13.531 10.752 2.942 1.00 98.19 93 LYS A C 1
ATOM 781 O O . LYS A 1 93 ? 13.138 10.379 4.043 1.00 98.19 93 LYS A O 1
ATOM 786 N N . THR A 1 94 ? 13.903 12.002 2.684 1.00 98.06 94 THR A N 1
ATOM 787 C CA . THR A 1 94 ? 13.927 13.058 3.701 1.00 98.06 94 THR A CA 1
ATOM 788 C C . THR A 1 94 ? 12.554 13.229 4.351 1.00 98.06 94 THR A C 1
ATOM 790 O O . THR A 1 94 ? 12.451 13.321 5.575 1.00 98.06 94 THR A O 1
ATOM 793 N N . ALA A 1 95 ? 11.475 13.164 3.565 1.00 98.38 95 ALA A N 1
ATOM 794 C CA . ALA A 1 95 ? 10.120 13.218 4.105 1.00 98.38 95 ALA A CA 1
ATOM 795 C C . ALA A 1 95 ? 9.768 12.022 5.015 1.00 98.38 95 ALA A C 1
ATOM 797 O O . ALA A 1 95 ? 8.948 12.180 5.919 1.00 98.38 95 ALA A O 1
ATOM 798 N N . LEU A 1 96 ? 10.362 10.840 4.806 1.00 98.56 96 LEU A N 1
ATOM 799 C CA . LEU A 1 96 ? 10.080 9.625 5.587 1.00 98.56 96 LEU A CA 1
ATOM 800 C C . LEU A 1 96 ? 10.739 9.609 6.974 1.00 98.56 96 LEU A C 1
ATOM 802 O O . LEU A 1 96 ? 10.228 8.922 7.866 1.00 98.56 96 LEU A O 1
ATOM 806 N N . ILE A 1 97 ? 11.833 10.356 7.161 1.00 97.44 97 ILE A N 1
ATOM 807 C CA . ILE A 1 97 ? 12.678 10.337 8.370 1.00 97.44 97 ILE A CA 1
ATOM 808 C C . ILE A 1 97 ? 11.869 10.424 9.678 1.00 97.44 97 ILE A C 1
ATOM 810 O O . ILE A 1 97 ? 12.136 9.630 10.580 1.00 97.44 97 ILE A O 1
ATOM 814 N N . PRO A 1 98 ? 10.850 11.296 9.832 1.00 97.94 98 PRO A N 1
ATOM 815 C CA . PRO A 1 98 ? 10.102 11.367 11.086 1.00 97.94 98 PRO A CA 1
ATOM 816 C C . PRO A 1 98 ? 9.393 10.059 11.455 1.00 97.94 98 PRO A C 1
ATOM 818 O O . PRO A 1 98 ? 9.337 9.701 12.629 1.00 97.94 98 PRO A O 1
ATOM 821 N N . LEU A 1 99 ? 8.849 9.329 10.475 1.00 98.25 99 LEU A N 1
ATOM 822 C CA . LEU A 1 99 ? 8.177 8.052 10.737 1.00 98.25 99 LEU A CA 1
ATOM 823 C C . LEU A 1 99 ? 9.183 6.941 11.045 1.00 98.25 99 LEU A C 1
ATOM 825 O O . LEU A 1 99 ? 8.916 6.092 11.899 1.00 98.25 99 LEU A O 1
ATOM 829 N N . GLU A 1 100 ? 10.334 6.965 10.374 1.00 97.19 100 GLU A N 1
ATOM 830 C CA . GLU A 1 100 ? 11.453 6.060 10.637 1.00 97.19 100 GLU A CA 1
ATOM 831 C C . GLU A 1 100 ? 11.991 6.249 12.062 1.00 97.19 100 GLU A C 1
ATOM 833 O O . GLU A 1 100 ? 12.018 5.295 12.835 1.00 97.19 100 GLU A O 1
ATOM 838 N N . GLN A 1 101 ? 12.299 7.488 12.462 1.00 96.94 101 GLN A N 1
ATOM 839 C CA . GLN A 1 101 ? 12.775 7.826 13.811 1.00 96.94 101 GLN A CA 1
ATOM 840 C C . GLN A 1 101 ? 11.762 7.480 14.910 1.00 96.94 101 GLN A C 1
ATOM 842 O O . GLN A 1 101 ? 12.145 7.166 16.035 1.00 96.94 101 GLN A O 1
ATOM 847 N N . LYS A 1 102 ? 10.458 7.527 14.605 1.00 97.75 102 LYS A N 1
ATOM 848 C CA . LYS A 1 102 ? 9.394 7.086 15.522 1.00 97.75 102 LYS A CA 1
ATOM 849 C C . LYS A 1 102 ? 9.146 5.576 15.503 1.00 97.75 102 LYS A C 1
ATOM 851 O O . LYS A 1 102 ? 8.294 5.109 16.253 1.00 97.75 102 LYS A O 1
ATOM 856 N N . GLY A 1 103 ? 9.840 4.811 14.658 1.00 96.75 103 GLY A N 1
ATOM 857 C CA . GLY A 1 103 ? 9.661 3.361 14.548 1.00 96.75 103 GLY A CA 1
ATOM 858 C C . GLY A 1 103 ? 8.280 2.946 14.028 1.00 96.75 103 GLY A C 1
ATOM 859 O O . GLY A 1 103 ? 7.808 1.846 14.321 1.00 96.75 103 GLY A O 1
ATOM 860 N N . CYS A 1 104 ? 7.604 3.824 13.280 1.00 97.75 104 CYS A N 1
ATOM 861 C CA . CYS A 1 104 ? 6.267 3.574 12.730 1.00 97.75 104 CYS A CA 1
ATOM 862 C C . CYS A 1 104 ? 6.227 3.519 11.199 1.00 97.75 104 CYS A C 1
ATOM 864 O O . CYS A 1 104 ? 5.150 3.375 10.627 1.00 97.75 104 CYS A O 1
ATOM 866 N N . LEU A 1 105 ? 7.377 3.586 10.522 1.00 98.44 105 LEU A N 1
ATOM 867 C CA . LEU A 1 105 ? 7.484 3.284 9.096 1.00 98.44 105 LEU A CA 1
ATOM 868 C C . LEU A 1 105 ? 7.560 1.763 8.883 1.00 98.44 105 LEU A C 1
ATOM 870 O O . LEU A 1 105 ? 8.573 1.127 9.173 1.00 98.44 105 LEU A O 1
ATOM 874 N N . SER A 1 106 ? 6.489 1.156 8.370 1.00 97.75 106 SER A N 1
ATOM 875 C CA . SER A 1 106 ? 6.416 -0.296 8.166 1.00 97.75 106 SER A CA 1
ATOM 876 C C . SER A 1 106 ? 6.852 -0.752 6.781 1.00 97.75 106 SER A C 1
ATOM 878 O O . SER A 1 106 ? 7.305 -1.893 6.648 1.00 97.75 106 SER A O 1
ATOM 880 N N . ALA A 1 107 ? 6.711 0.113 5.773 1.00 98.38 107 ALA A N 1
ATOM 881 C CA . ALA A 1 107 ? 7.119 -0.162 4.404 1.00 98.38 107 ALA A CA 1
ATOM 882 C C . ALA A 1 107 ? 7.232 1.110 3.549 1.00 98.38 107 ALA A C 1
ATOM 884 O O . ALA A 1 107 ? 6.418 2.026 3.678 1.00 98.38 107 ALA A O 1
ATOM 885 N N . VAL A 1 108 ? 8.165 1.099 2.598 1.00 98.69 108 VAL A N 1
ATOM 886 C CA . VAL A 1 108 ? 8.181 1.998 1.438 1.00 98.69 108 VAL A CA 1
ATOM 887 C C . VAL A 1 108 ? 7.743 1.193 0.219 1.00 98.69 108 VAL A C 1
ATOM 889 O O . VAL A 1 108 ? 8.464 0.307 -0.241 1.00 98.69 108 VAL A O 1
ATOM 892 N N . LEU A 1 109 ? 6.530 1.457 -0.263 1.00 98.88 109 LEU A N 1
ATOM 893 C CA . LEU A 1 109 ? 5.889 0.679 -1.319 1.00 98.88 109 LEU A CA 1
ATOM 894 C C . LEU A 1 109 ? 6.171 1.287 -2.698 1.00 98.88 109 LEU A C 1
ATOM 896 O O . LEU A 1 109 ? 5.627 2.337 -3.043 1.00 98.88 109 LEU A O 1
ATOM 900 N N . PHE A 1 110 ? 6.934 0.574 -3.523 1.00 98.75 110 PHE A N 1
ATOM 901 C CA . PHE A 1 110 ? 7.124 0.875 -4.941 1.00 98.75 110 PHE A CA 1
ATOM 902 C C . PHE A 1 110 ? 6.245 -0.044 -5.779 1.00 98.75 110 PHE A C 1
ATOM 904 O O . PHE A 1 110 ? 6.586 -1.189 -6.071 1.00 98.75 110 PHE A O 1
ATOM 911 N N . GLN A 1 111 ? 5.086 0.472 -6.165 1.00 98.44 111 GLN A N 1
ATOM 912 C CA . GLN A 1 111 ? 4.204 -0.211 -7.096 1.00 98.44 111 GLN A CA 1
ATOM 913 C C . GLN A 1 111 ? 4.557 0.176 -8.526 1.00 98.44 111 GLN A C 1
ATOM 915 O O . GLN A 1 111 ? 4.349 1.321 -8.921 1.00 98.44 111 GLN A O 1
ATOM 920 N N . MET A 1 112 ? 5.039 -0.790 -9.301 1.00 98.31 112 MET A N 1
ATOM 921 C CA . MET A 1 112 ? 5.418 -0.616 -10.699 1.00 98.31 112 MET A CA 1
ATOM 922 C C . MET A 1 112 ? 4.195 -0.774 -11.609 1.00 98.31 112 MET A C 1
ATOM 924 O O . MET A 1 112 ? 3.388 -1.683 -11.372 1.00 98.31 112 MET A O 1
ATOM 928 N N . PRO A 1 113 ? 4.001 0.100 -12.615 1.00 96.31 113 PRO A N 1
ATOM 929 C CA . PRO A 1 113 ? 2.868 0.017 -13.534 1.00 96.31 113 PRO A CA 1
ATOM 930 C C . PRO A 1 113 ? 2.928 -1.236 -14.410 1.00 96.31 113 PRO A C 1
ATOM 932 O O . PRO A 1 113 ? 3.958 -1.895 -14.517 1.00 96.31 113 PRO A O 1
ATOM 935 N N . GLU A 1 114 ? 1.819 -1.553 -15.081 1.00 95.00 114 GLU A N 1
ATOM 936 C CA . GLU A 1 114 ? 1.763 -2.675 -16.032 1.00 95.00 114 GLU A CA 1
ATOM 937 C C . GLU A 1 114 ? 2.721 -2.475 -17.219 1.00 95.00 114 GLU A C 1
ATOM 939 O O . GLU A 1 114 ? 3.278 -3.445 -17.718 1.00 95.00 114 GLU A O 1
ATOM 944 N N . SER A 1 115 ? 2.984 -1.224 -17.614 1.00 96.19 115 SER A N 1
ATOM 945 C CA . SER A 1 115 ? 3.956 -0.867 -18.659 1.00 96.19 115 SER A CA 1
ATOM 946 C C . SER A 1 115 ? 5.419 -1.096 -18.259 1.00 96.19 115 SER A C 1
ATOM 948 O O . SER A 1 115 ? 6.316 -0.979 -19.096 1.00 96.19 115 SER A O 1
ATOM 950 N N . PHE A 1 116 ? 5.698 -1.410 -16.992 1.00 97.94 116 PHE A N 1
ATOM 951 C CA . PHE A 1 116 ? 7.043 -1.723 -16.533 1.00 97.94 116 PHE A CA 1
ATOM 952 C C . PHE A 1 116 ? 7.375 -3.177 -16.887 1.00 97.94 116 PHE A C 1
ATOM 954 O O . PHE A 1 116 ? 7.168 -4.085 -16.088 1.00 97.94 116 PHE A O 1
ATOM 961 N N . HIS A 1 117 ? 7.864 -3.409 -18.105 1.00 98.00 117 HIS A N 1
ATOM 962 C CA . HIS A 1 117 ? 8.241 -4.736 -18.618 1.00 98.00 117 HIS A CA 1
ATOM 963 C C . HIS A 1 117 ? 9.610 -5.212 -18.110 1.00 98.00 117 HIS A C 1
ATOM 965 O O . HIS A 1 117 ? 10.428 -4.402 -17.665 1.00 98.00 117 HIS A O 1
ATOM 971 N N . TYR A 1 118 ? 9.896 -6.515 -18.214 1.0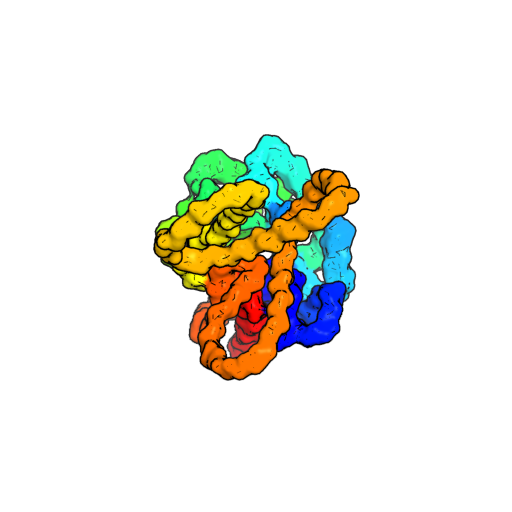0 98.00 118 TYR A N 1
ATOM 972 C CA . TYR A 1 118 ? 11.160 -7.122 -17.763 1.00 98.00 118 TYR A CA 1
ATOM 973 C C . TYR A 1 118 ? 12.328 -6.861 -18.739 1.00 98.00 118 TYR A C 1
ATOM 975 O O . TYR A 1 118 ? 12.935 -7.772 -19.305 1.00 98.00 118 TYR A O 1
ATOM 983 N N . THR A 1 119 ? 12.675 -5.592 -18.946 1.00 98.31 119 THR A N 1
ATOM 984 C CA . THR A 1 119 ? 13.771 -5.163 -19.830 1.00 98.31 119 THR A CA 1
ATOM 985 C C . THR A 1 119 ? 15.081 -4.978 -19.058 1.00 98.31 119 THR A C 1
ATOM 987 O O . THR A 1 119 ? 15.094 -4.899 -17.829 1.00 98.31 119 THR A O 1
ATOM 990 N N . ARG A 1 120 ? 16.218 -4.914 -19.768 1.00 98.19 120 ARG A N 1
ATOM 991 C CA . ARG A 1 120 ? 17.528 -4.646 -19.146 1.00 98.19 120 ARG A CA 1
ATOM 992 C C . ARG A 1 120 ? 17.525 -3.323 -18.380 1.00 98.19 120 ARG A C 1
ATOM 994 O O . ARG A 1 120 ? 17.936 -3.305 -17.223 1.00 98.19 120 ARG A O 1
ATOM 1001 N N . ASP A 1 121 ? 17.022 -2.265 -19.001 1.00 98.12 121 ASP A N 1
ATOM 1002 C CA . ASP A 1 121 ? 17.057 -0.920 -18.428 1.00 98.12 121 ASP A CA 1
ATOM 1003 C C . ASP A 1 121 ? 16.139 -0.808 -17.209 1.00 98.12 121 ASP A C 1
ATOM 1005 O O . ASP A 1 121 ? 16.557 -0.290 -16.177 1.00 98.12 121 ASP A O 1
ATOM 1009 N N . ASN A 1 122 ? 14.950 -1.420 -17.256 1.00 98.50 122 ASN A N 1
ATOM 1010 C CA . ASN A 1 122 ? 14.047 -1.476 -16.105 1.00 98.50 122 ASN A CA 1
ATOM 1011 C C . ASN A 1 122 ? 14.654 -2.253 -14.928 1.00 98.50 122 ASN A C 1
ATOM 1013 O O . ASN A 1 122 ? 14.481 -1.862 -13.775 1.00 98.50 122 ASN A O 1
ATOM 1017 N N . ARG A 1 123 ? 15.410 -3.331 -15.182 1.00 98.50 123 ARG A N 1
ATOM 1018 C CA . ARG A 1 123 ? 16.132 -4.047 -14.114 1.00 98.50 123 ARG A CA 1
ATOM 1019 C C . ARG A 1 123 ? 17.240 -3.204 -13.493 1.00 98.50 123 ARG A C 1
ATOM 1021 O O . ARG A 1 123 ? 17.396 -3.237 -12.275 1.00 98.50 123 ARG A O 1
ATOM 1028 N N . ILE A 1 124 ? 17.997 -2.470 -14.310 1.00 98.25 124 ILE A N 1
ATOM 1029 C CA . ILE A 1 124 ? 19.044 -1.557 -13.828 1.00 98.25 124 ILE A CA 1
ATOM 1030 C C . ILE A 1 124 ? 18.408 -0.448 -12.986 1.00 98.25 124 ILE A C 1
ATOM 1032 O O . ILE A 1 124 ? 18.845 -0.211 -11.863 1.00 98.25 124 ILE A O 1
ATOM 1036 N N . TYR A 1 125 ? 17.336 0.170 -13.488 1.00 98.62 125 TYR A N 1
ATOM 1037 C CA . TYR A 1 125 ? 16.580 1.185 -12.762 1.00 98.62 125 TYR A CA 1
ATOM 1038 C C . TYR A 1 125 ? 16.085 0.664 -11.410 1.00 98.62 125 TYR A C 1
ATOM 1040 O O . TYR A 1 125 ? 16.375 1.264 -10.380 1.00 98.62 125 TYR A O 1
ATOM 1048 N N . LEU A 1 126 ? 15.405 -0.488 -11.395 1.00 98.62 126 LEU A N 1
ATOM 1049 C CA . LEU A 1 126 ? 14.881 -1.082 -10.167 1.00 98.62 126 LEU A CA 1
ATOM 1050 C C . LEU A 1 126 ? 15.997 -1.397 -9.161 1.00 98.62 126 LEU A C 1
ATOM 1052 O O . LEU A 1 126 ? 15.844 -1.124 -7.974 1.00 98.62 126 LEU A O 1
ATOM 1056 N N . ALA A 1 127 ? 17.125 -1.947 -9.621 1.00 98.56 127 ALA A N 1
ATOM 1057 C CA . ALA A 1 127 ? 18.263 -2.235 -8.754 1.00 98.56 127 ALA A CA 1
ATOM 1058 C C . ALA A 1 127 ? 18.831 -0.959 -8.111 1.00 98.56 127 ALA A C 1
ATOM 1060 O O . ALA A 1 127 ? 19.073 -0.951 -6.904 1.00 98.56 127 ALA A O 1
ATOM 1061 N N . ASN A 1 128 ? 18.987 0.112 -8.894 1.00 98.56 128 ASN A N 1
ATOM 1062 C CA . ASN A 1 128 ? 19.483 1.402 -8.411 1.00 98.56 128 ASN A CA 1
ATOM 1063 C C . ASN A 1 128 ? 18.482 2.084 -7.469 1.00 98.56 128 ASN A C 1
ATOM 1065 O O . ASN A 1 128 ? 18.882 2.670 -6.465 1.00 98.56 128 ASN A O 1
ATOM 1069 N N . LEU A 1 129 ? 17.182 1.982 -7.762 1.00 98.69 129 LEU A N 1
ATOM 1070 C CA . LEU A 1 129 ? 16.124 2.502 -6.903 1.00 98.69 129 LEU A CA 1
ATOM 1071 C C . LEU A 1 129 ? 16.140 1.798 -5.543 1.00 98.69 129 LEU A C 1
ATOM 1073 O O . LEU A 1 129 ? 16.188 2.469 -4.520 1.00 98.69 129 LEU A O 1
ATOM 1077 N N . ILE A 1 130 ? 16.176 0.463 -5.515 1.00 98.56 130 ILE A N 1
ATOM 1078 C CA . ILE A 1 130 ? 16.255 -0.298 -4.258 1.00 98.56 130 ILE A CA 1
ATOM 1079 C C . ILE A 1 130 ? 17.508 0.096 -3.466 1.00 98.56 130 ILE A C 1
ATOM 1081 O O . ILE A 1 130 ? 17.409 0.350 -2.270 1.00 98.56 130 ILE A O 1
ATOM 1085 N N . GLN A 1 131 ? 18.663 0.213 -4.130 1.00 98.19 131 GLN A N 1
ATOM 1086 C CA . GLN A 1 131 ? 19.908 0.629 -3.481 1.00 98.19 131 GLN A CA 1
ATOM 1087 C C . GLN A 1 131 ? 19.819 2.044 -2.888 1.00 98.19 131 GLN A C 1
ATOM 1089 O O . GLN A 1 131 ? 20.298 2.287 -1.786 1.00 98.19 131 GLN A O 1
ATOM 1094 N N . LYS A 1 132 ? 19.154 2.986 -3.568 1.00 98.25 132 LYS A N 1
ATOM 1095 C CA . LYS A 1 132 ? 18.954 4.354 -3.057 1.00 98.25 132 LYS A CA 1
ATOM 1096 C C . LYS A 1 132 ? 18.159 4.375 -1.740 1.00 98.25 132 LYS A C 1
ATOM 1098 O O . LYS A 1 132 ? 18.349 5.287 -0.930 1.00 98.25 132 LYS A O 1
ATOM 1103 N N . PHE A 1 133 ? 17.315 3.366 -1.522 1.00 98.31 133 PHE A N 1
ATOM 1104 C CA . PHE A 1 133 ? 16.501 3.148 -0.324 1.00 98.31 133 PHE A CA 1
ATOM 1105 C C . PHE A 1 133 ? 17.069 2.061 0.608 1.00 98.31 133 PHE A C 1
ATOM 1107 O O . PHE A 1 133 ? 16.337 1.517 1.435 1.00 98.31 133 PHE A O 1
ATOM 1114 N N . GLU A 1 134 ? 18.364 1.748 0.519 1.00 96.00 134 GLU A N 1
ATOM 1115 C CA . GLU A 1 134 ? 19.028 0.887 1.500 1.00 96.00 134 GLU A CA 1
ATOM 1116 C C . GLU A 1 134 ? 18.807 1.411 2.932 1.00 96.00 134 GLU A C 1
ATOM 1118 O O . G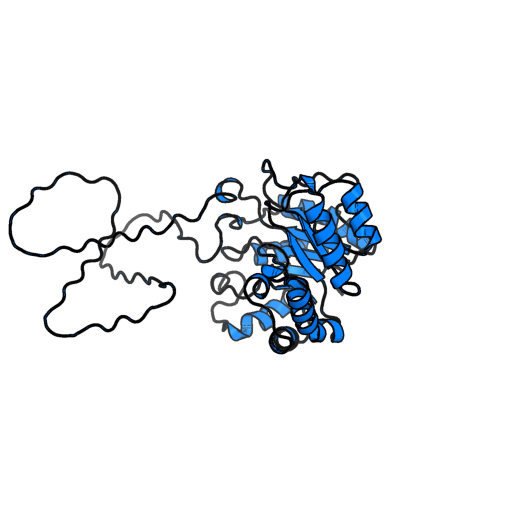LU A 1 134 ? 18.806 2.619 3.177 1.00 96.00 134 GLU A O 1
ATOM 1123 N N . GLY A 1 135 ? 18.544 0.494 3.867 1.00 94.50 135 GLY A N 1
ATOM 1124 C CA . GLY A 1 135 ? 18.136 0.806 5.243 1.00 94.50 135 GLY A CA 1
ATOM 1125 C C . GLY A 1 135 ? 16.621 0.953 5.440 1.00 94.50 135 GLY A C 1
ATOM 1126 O O . GLY A 1 135 ? 16.129 0.694 6.535 1.00 94.50 135 GLY A O 1
ATOM 1127 N N . PHE A 1 136 ? 15.854 1.252 4.386 1.00 97.38 136 PHE A N 1
ATOM 1128 C CA . PHE A 1 136 ? 14.397 1.374 4.471 1.00 97.38 136 PHE A CA 1
ATOM 1129 C C . PHE A 1 136 ? 13.684 0.028 4.238 1.00 97.38 136 PHE A C 1
ATOM 1131 O O . PHE A 1 136 ? 14.187 -0.841 3.518 1.00 97.38 136 PHE A O 1
ATOM 1138 N N . PRO A 1 137 ? 12.468 -0.171 4.787 1.00 97.00 137 PRO A N 1
ATOM 1139 C CA . PRO A 1 137 ? 11.672 -1.379 4.563 1.00 97.00 137 PRO A CA 1
ATOM 1140 C C . PRO A 1 137 ? 11.034 -1.385 3.160 1.00 97.00 137 PRO A C 1
ATOM 1142 O O . PRO A 1 137 ? 9.835 -1.163 2.998 1.00 97.00 137 PRO A O 1
ATOM 1145 N N . VAL A 1 138 ? 11.838 -1.612 2.124 1.00 98.31 138 VAL A N 1
ATOM 1146 C CA . VAL A 1 138 ? 11.404 -1.564 0.719 1.00 98.31 138 VAL A CA 1
ATOM 1147 C C . VAL A 1 138 ? 10.497 -2.745 0.362 1.00 98.31 138 VAL A C 1
ATOM 1149 O O . VAL A 1 138 ? 10.834 -3.903 0.616 1.00 98.31 138 VAL A O 1
ATOM 1152 N N . MET A 1 139 ? 9.370 -2.443 -0.286 1.00 98.50 139 MET A N 1
ATOM 1153 C CA . MET A 1 139 ? 8.411 -3.410 -0.822 1.00 98.50 139 MET A CA 1
ATOM 1154 C C . MET A 1 139 ? 8.132 -3.108 -2.294 1.00 98.50 139 MET A C 1
ATOM 1156 O O . MET A 1 139 ? 7.712 -1.998 -2.624 1.00 98.50 139 MET A O 1
ATOM 1160 N N . ILE A 1 140 ? 8.338 -4.089 -3.172 1.00 98.31 140 ILE A N 1
ATOM 1161 C CA . ILE A 1 140 ? 8.097 -3.951 -4.611 1.00 98.31 140 ILE A CA 1
ATOM 1162 C C . ILE A 1 140 ? 6.822 -4.686 -5.000 1.00 98.31 140 ILE A C 1
ATOM 1164 O O . ILE A 1 140 ? 6.647 -5.869 -4.710 1.00 98.31 140 ILE A O 1
ATOM 1168 N N . GLU A 1 141 ? 5.945 -3.992 -5.709 1.00 97.62 141 GLU A N 1
ATOM 1169 C CA . GLU A 1 141 ? 4.776 -4.586 -6.333 1.00 97.62 141 GLU A CA 1
ATOM 1170 C C . GLU A 1 141 ? 4.887 -4.513 -7.850 1.00 97.62 141 GLU A C 1
ATOM 1172 O O . GLU A 1 141 ? 5.027 -3.431 -8.418 1.00 97.62 141 GLU A O 1
ATOM 1177 N N . PHE A 1 142 ? 4.725 -5.654 -8.516 1.00 96.44 142 PHE A N 1
ATOM 1178 C CA . PHE A 1 142 ? 4.666 -5.717 -9.969 1.00 96.44 142 PHE A CA 1
ATOM 1179 C C . PHE A 1 142 ? 3.225 -5.825 -10.460 1.00 96.44 142 PHE A C 1
ATOM 1181 O O . PHE A 1 142 ? 2.433 -6.616 -9.953 1.00 96.44 142 PHE A O 1
ATOM 1188 N N . ARG A 1 143 ? 2.898 -5.059 -11.505 1.00 95.25 143 ARG A N 1
ATOM 1189 C CA . ARG A 1 143 ? 1.632 -5.169 -12.248 1.00 95.25 143 ARG A CA 1
ATOM 1190 C C . ARG A 1 143 ? 1.769 -5.900 -13.580 1.00 95.25 143 ARG A C 1
ATOM 1192 O O . ARG A 1 143 ? 0.808 -5.938 -14.335 1.00 95.25 143 ARG A O 1
ATOM 1199 N N . HIS A 1 144 ? 2.927 -6.498 -13.852 1.00 95.25 144 HIS A N 1
ATOM 1200 C CA . HIS A 1 144 ? 3.169 -7.277 -15.061 1.00 95.25 144 HIS A CA 1
ATOM 1201 C C . HIS A 1 144 ? 3.779 -8.642 -14.722 1.00 95.25 144 HIS A C 1
ATOM 1203 O O . HIS A 1 144 ? 4.775 -8.721 -13.999 1.00 95.25 144 HIS A O 1
ATOM 1209 N N . LYS A 1 145 ? 3.205 -9.721 -15.263 1.00 93.69 145 LYS A N 1
ATOM 1210 C CA . LYS A 1 145 ? 3.577 -11.113 -14.951 1.00 93.69 145 LYS A CA 1
ATOM 1211 C C . LYS A 1 145 ? 5.006 -11.494 -15.340 1.00 93.69 145 LYS A C 1
ATOM 1213 O O . LYS A 1 145 ? 5.558 -12.438 -14.793 1.00 93.69 145 LYS A O 1
ATOM 1218 N N . GLU A 1 146 ? 5.631 -10.753 -16.255 1.00 95.31 146 GLU A N 1
ATOM 1219 C CA . GLU A 1 146 ? 7.033 -10.980 -16.643 1.00 95.31 146 GLU A CA 1
ATOM 1220 C C . GLU A 1 146 ? 8.022 -10.850 -15.478 1.00 95.31 146 GLU A C 1
ATOM 1222 O O . GLU A 1 146 ? 9.125 -11.379 -15.564 1.00 95.31 146 GLU A O 1
ATOM 1227 N N . TRP A 1 147 ? 7.656 -10.168 -14.393 1.00 95.25 147 TRP A N 1
ATOM 1228 C CA . TRP A 1 147 ? 8.512 -10.050 -13.212 1.00 95.25 147 TRP A CA 1
ATOM 1229 C C . TRP A 1 147 ? 8.401 -11.229 -12.247 1.00 95.25 147 TRP A C 1
ATOM 1231 O O . TRP A 1 147 ? 9.211 -11.344 -11.331 1.00 95.25 147 TRP A O 1
ATOM 1241 N N . ILE A 1 148 ? 7.429 -12.120 -12.440 1.00 92.25 148 ILE A N 1
ATOM 1242 C CA . ILE A 1 148 ? 7.231 -13.281 -11.574 1.00 92.25 148 ILE A CA 1
ATOM 1243 C C . ILE A 1 148 ? 8.170 -14.398 -12.047 1.00 92.25 148 ILE A C 1
ATOM 1245 O O . ILE A 1 148 ? 7.811 -15.239 -12.869 1.00 92.25 148 ILE A O 1
ATOM 1249 N N . LYS A 1 149 ? 9.430 -14.329 -11.601 1.00 91.62 149 LYS A N 1
ATOM 1250 C CA . LYS A 1 149 ? 10.532 -15.231 -11.979 1.00 91.62 149 LYS A CA 1
ATOM 1251 C C . LYS A 1 149 ? 11.480 -15.433 -10.799 1.00 91.62 149 LYS A C 1
ATOM 1253 O O . LYS A 1 149 ? 11.807 -14.451 -10.141 1.00 91.62 149 LYS A O 1
ATOM 1258 N N . ASP A 1 150 ? 12.022 -16.635 -10.608 1.00 91.31 150 ASP A N 1
ATOM 1259 C CA . ASP A 1 150 ? 12.942 -16.937 -9.494 1.00 91.31 150 ASP A CA 1
ATOM 1260 C C . ASP A 1 150 ? 14.131 -15.963 -9.411 1.00 91.31 150 ASP A C 1
ATOM 1262 O O . ASP A 1 150 ? 14.439 -15.451 -8.338 1.00 91.31 150 ASP A O 1
ATOM 1266 N N . SER A 1 151 ? 14.720 -15.581 -10.550 1.00 93.56 151 SER A N 1
ATOM 1267 C CA . SER A 1 151 ? 15.827 -14.612 -10.593 1.00 93.56 151 SER A CA 1
ATOM 1268 C C . SER A 1 151 ? 15.463 -13.218 -10.063 1.00 93.56 151 SER A C 1
ATOM 1270 O O . SER A 1 151 ? 16.329 -12.500 -9.560 1.00 93.56 151 SER A O 1
ATOM 1272 N N . VAL A 1 152 ? 14.190 -12.815 -10.158 1.00 94.75 152 VAL A N 1
ATOM 1273 C CA . VAL A 1 152 ? 13.691 -11.570 -9.555 1.00 94.75 152 VAL A CA 1
ATOM 1274 C C . VAL A 1 152 ? 13.591 -11.728 -8.046 1.00 94.75 152 VAL A C 1
ATOM 1276 O O . VAL A 1 152 ? 14.060 -10.851 -7.327 1.00 94.75 152 VAL A O 1
ATOM 1279 N N . PHE A 1 153 ? 13.046 -12.846 -7.565 1.00 93.38 153 PHE A N 1
ATOM 1280 C CA . PHE A 1 153 ? 12.926 -13.119 -6.131 1.00 93.38 153 PHE A CA 1
ATOM 1281 C C . PHE A 1 153 ? 14.308 -13.174 -5.467 1.00 93.38 153 PHE A C 1
ATOM 1283 O O . PHE A 1 153 ? 14.542 -12.457 -4.498 1.00 93.38 153 PHE A O 1
ATOM 1290 N N . GLU A 1 154 ? 15.257 -13.910 -6.048 1.00 93.25 154 GLU A N 1
ATOM 1291 C CA . GLU A 1 154 ? 16.651 -13.947 -5.586 1.00 93.25 154 GLU A CA 1
ATOM 1292 C C . GLU A 1 154 ? 17.309 -12.559 -5.620 1.00 93.25 154 GLU A C 1
ATOM 1294 O O . GLU A 1 154 ? 18.065 -12.182 -4.724 1.00 93.25 154 GLU A O 1
ATOM 1299 N N . GLY A 1 155 ? 17.041 -11.778 -6.672 1.00 95.75 155 GLY A N 1
ATOM 1300 C CA . GLY A 1 155 ? 17.583 -10.432 -6.831 1.00 95.75 155 GLY A CA 1
ATOM 1301 C C . GLY A 1 155 ? 17.069 -9.443 -5.783 1.00 95.75 155 GLY A C 1
ATOM 1302 O O . GLY A 1 155 ? 17.845 -8.594 -5.331 1.00 95.75 155 GLY A O 1
ATOM 1303 N N . LEU A 1 156 ? 15.793 -9.553 -5.404 1.00 96.31 156 LEU A N 1
ATOM 1304 C CA . LEU A 1 156 ? 15.171 -8.771 -4.335 1.00 96.31 156 LEU A CA 1
ATOM 1305 C C . LEU A 1 156 ? 15.677 -9.217 -2.958 1.00 96.31 156 LEU A C 1
ATOM 1307 O O . LEU A 1 156 ? 16.051 -8.364 -2.154 1.00 96.31 156 LEU A O 1
ATOM 1311 N N . GLU A 1 157 ? 15.781 -10.527 -2.717 1.00 95.19 157 GLU A N 1
ATOM 1312 C CA . GLU A 1 157 ? 16.304 -11.088 -1.465 1.00 95.19 157 GLU A CA 1
ATOM 1313 C C . GLU A 1 157 ? 17.733 -10.617 -1.182 1.00 95.19 157 GLU A C 1
ATOM 1315 O O . GLU A 1 157 ? 18.000 -10.072 -0.111 1.00 95.19 157 GLU A O 1
ATOM 1320 N N . LYS A 1 158 ? 18.625 -10.699 -2.179 1.00 96.06 158 LYS A N 1
ATOM 1321 C CA . LYS A 1 158 ? 20.011 -10.197 -2.089 1.00 96.06 158 LYS A CA 1
ATOM 1322 C C . LYS A 1 158 ? 20.104 -8.704 -1.761 1.00 96.06 158 LYS A C 1
ATOM 1324 O O . LYS A 1 158 ? 21.136 -8.254 -1.279 1.00 96.06 158 LYS A O 1
ATOM 1329 N N . ARG A 1 159 ? 19.053 -7.932 -2.045 1.00 96.44 159 ARG A N 1
ATOM 1330 C CA . ARG A 1 159 ? 18.966 -6.487 -1.779 1.00 96.44 159 ARG A CA 1
ATOM 1331 C C . ARG A 1 159 ? 18.095 -6.161 -0.565 1.00 96.44 159 ARG A C 1
ATOM 1333 O O . ARG A 1 159 ? 17.747 -5.002 -0.366 1.00 96.44 159 ARG A O 1
ATOM 1340 N N . ASN A 1 160 ? 17.708 -7.170 0.220 1.00 95.88 160 ASN A N 1
ATOM 1341 C CA . ASN A 1 160 ? 16.819 -7.042 1.376 1.00 95.88 160 ASN A CA 1
ATOM 1342 C C . ASN A 1 160 ? 15.454 -6.381 1.054 1.00 95.88 160 ASN A C 1
ATOM 1344 O O . ASN A 1 160 ? 14.769 -5.876 1.949 1.00 95.88 160 ASN A O 1
ATOM 1348 N N . ALA A 1 161 ? 15.022 -6.414 -0.209 1.00 97.44 161 ALA A N 1
ATOM 1349 C CA . ALA A 1 161 ? 13.731 -5.898 -0.648 1.00 97.44 161 ALA A CA 1
ATOM 1350 C C . ALA A 1 161 ? 12.660 -6.993 -0.573 1.00 97.44 161 ALA A C 1
ATOM 1352 O O . ALA A 1 161 ? 12.905 -8.152 -0.904 1.00 97.44 161 ALA A O 1
ATOM 1353 N N . GLY A 1 162 ? 11.457 -6.627 -0.133 1.00 96.00 162 GLY A N 1
ATOM 1354 C CA . GLY A 1 162 ? 10.304 -7.520 -0.160 1.00 96.00 162 GLY A CA 1
ATOM 1355 C C . GLY A 1 162 ? 9.553 -7.454 -1.487 1.00 96.00 162 GLY A C 1
ATOM 1356 O O . GLY A 1 162 ? 9.633 -6.465 -2.217 1.00 96.00 162 GLY A O 1
ATOM 1357 N N . ILE A 1 163 ? 8.757 -8.485 -1.759 1.00 95.31 163 ILE A N 1
ATOM 1358 C CA . ILE A 1 163 ? 7.762 -8.493 -2.833 1.00 95.31 163 ILE A CA 1
ATOM 1359 C C . ILE A 1 163 ? 6.355 -8.436 -2.232 1.00 95.31 163 ILE A C 1
ATOM 1361 O O . ILE A 1 163 ? 6.110 -8.961 -1.144 1.00 95.31 163 ILE A O 1
ATOM 1365 N N . VAL A 1 164 ? 5.439 -7.764 -2.921 1.00 95.44 164 VAL A N 1
ATOM 1366 C CA . VAL A 1 164 ? 4.033 -7.674 -2.527 1.00 95.44 164 VAL A CA 1
ATOM 1367 C C . VAL A 1 164 ? 3.227 -8.773 -3.208 1.00 95.44 164 VAL A C 1
ATOM 1369 O O . VAL A 1 164 ? 3.141 -8.822 -4.437 1.00 95.44 164 VAL A O 1
ATOM 1372 N N . PHE A 1 165 ? 2.560 -9.604 -2.411 1.00 93.25 165 PHE A N 1
ATOM 1373 C CA . PHE A 1 165 ? 1.514 -10.489 -2.903 1.00 93.25 165 PHE A CA 1
ATOM 1374 C C . PHE A 1 165 ? 0.245 -9.683 -3.173 1.00 93.25 165 PHE A C 1
ATOM 1376 O O . PHE A 1 165 ? -0.302 -9.047 -2.275 1.00 93.25 165 PHE A O 1
ATOM 1383 N N . CYS A 1 166 ? -0.234 -9.709 -4.410 1.00 90.62 166 CYS A N 1
ATOM 1384 C CA . CYS A 1 166 ? -1.391 -8.926 -4.811 1.00 90.62 166 CYS A CA 1
ATOM 1385 C C . CYS A 1 166 ? -2.545 -9.838 -5.215 1.00 90.62 166 CYS A C 1
ATOM 1387 O O . CYS A 1 166 ? -2.424 -10.576 -6.192 1.00 90.62 166 CYS A O 1
ATOM 1389 N N . ASP A 1 167 ? -3.680 -9.724 -4.529 1.00 92.88 167 ASP A N 1
ATOM 1390 C CA . ASP A 1 167 ? -4.937 -10.294 -5.011 1.00 92.88 167 ASP A CA 1
ATOM 1391 C C . ASP A 1 167 ? -5.608 -9.290 -5.953 1.00 92.88 167 ASP A C 1
ATOM 1393 O O . ASP A 1 167 ? -5.880 -8.142 -5.588 1.00 92.88 167 ASP A O 1
ATOM 1397 N N . MET A 1 168 ? -5.806 -9.718 -7.195 1.00 91.31 168 MET A N 1
ATOM 1398 C CA . MET A 1 168 ? -6.414 -8.947 -8.273 1.00 91.31 168 MET A CA 1
ATOM 1399 C C . MET A 1 168 ? -7.076 -9.908 -9.277 1.00 91.31 168 MET A C 1
ATOM 1401 O O . MET A 1 168 ? -6.864 -11.121 -9.184 1.00 91.31 168 MET A O 1
ATOM 1405 N N . PRO A 1 169 ? -7.883 -9.431 -10.243 1.00 91.06 169 PRO A N 1
ATOM 1406 C CA . PRO A 1 169 ? -8.490 -10.315 -11.224 1.00 91.06 169 PRO A CA 1
ATOM 1407 C C . PRO A 1 169 ? -7.423 -10.996 -12.086 1.00 91.06 169 PRO A C 1
ATOM 1409 O O . PRO A 1 169 ? -6.413 -10.393 -12.450 1.00 91.06 169 PRO A O 1
ATOM 1412 N N . ARG A 1 170 ? -7.678 -12.249 -12.469 1.00 90.56 170 ARG A N 1
ATOM 1413 C CA . ARG A 1 170 ? -6.803 -13.003 -13.373 1.00 90.56 170 ARG A CA 1
ATOM 1414 C C . ARG A 1 170 ? -6.985 -12.504 -14.803 1.00 90.56 170 ARG A C 1
ATOM 1416 O O . ARG A 1 170 ? -7.952 -12.860 -15.472 1.00 90.56 170 ARG A O 1
ATOM 1423 N N . LEU A 1 171 ? -6.062 -11.663 -15.259 1.00 91.50 171 LEU A N 1
ATOM 1424 C CA . LEU A 1 171 ? -6.060 -11.065 -16.596 1.00 91.50 171 LEU A CA 1
ATOM 1425 C C . LEU A 1 171 ? -4.723 -11.326 -17.291 1.00 91.50 171 LEU A C 1
ATOM 1427 O O . LEU A 1 171 ? -3.708 -11.538 -16.635 1.00 91.50 171 LEU A O 1
ATOM 1431 N N . LYS A 1 172 ? -4.723 -11.288 -18.630 1.00 90.62 172 LYS A N 1
ATOM 1432 C CA . LYS A 1 172 ? -3.621 -11.759 -19.492 1.00 90.62 172 LYS A CA 1
ATOM 1433 C C . LYS A 1 172 ? -2.219 -11.322 -19.046 1.00 90.62 172 LYS A C 1
ATOM 1435 O O . LYS A 1 172 ? -1.296 -12.133 -19.134 1.00 90.62 172 LYS A O 1
ATOM 1440 N N . ASN A 1 173 ? -2.055 -10.069 -18.627 1.00 90.69 173 ASN A N 1
ATOM 1441 C CA . ASN A 1 173 ? -0.752 -9.472 -18.322 1.00 90.69 173 ASN A CA 1
ATOM 1442 C C . ASN A 1 173 ? -0.455 -9.384 -16.822 1.00 90.69 173 ASN A C 1
ATOM 1444 O O . ASN A 1 173 ? 0.700 -9.196 -16.444 1.00 90.69 173 ASN A O 1
ATOM 1448 N N . LEU A 1 174 ? -1.471 -9.505 -15.969 1.00 91.69 174 LEU A N 1
ATOM 1449 C CA . LEU A 1 174 ? -1.302 -9.340 -14.531 1.00 91.69 174 LEU A CA 1
ATOM 1450 C C . LEU A 1 174 ? -0.683 -10.596 -13.914 1.00 91.69 174 LEU A C 1
ATOM 1452 O O . LEU A 1 174 ? -0.907 -11.698 -14.421 1.00 91.69 174 LEU A O 1
ATOM 1456 N N . PRO A 1 175 ? 0.060 -10.459 -12.804 1.00 89.38 175 PRO A N 1
ATOM 1457 C CA . PRO A 1 175 ? 0.370 -11.596 -11.950 1.00 89.38 175 PRO A CA 1
ATOM 1458 C C . PRO A 1 175 ? -0.926 -12.303 -11.531 1.00 89.38 175 PRO A C 1
ATOM 1460 O O . PRO A 1 175 ? -1.856 -11.663 -11.046 1.00 89.38 175 PR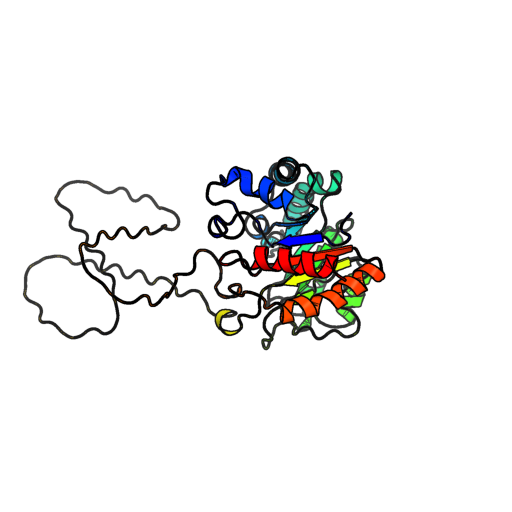O A O 1
ATOM 1463 N N . ASP A 1 176 ? -0.993 -13.616 -11.722 1.00 79.88 176 ASP A N 1
ATOM 1464 C CA . ASP A 1 176 ? -2.194 -14.436 -11.501 1.00 79.88 176 ASP A CA 1
ATOM 1465 C C . ASP A 1 176 ? -2.198 -15.161 -10.143 1.00 79.88 176 ASP A C 1
ATOM 1467 O O . ASP A 1 176 ? -3.087 -15.972 -9.860 1.00 79.88 176 ASP A O 1
ATOM 1471 N N . GLY A 1 177 ? -1.208 -14.856 -9.301 1.00 70.62 177 GLY A N 1
ATOM 1472 C CA . GLY A 1 177 ? -1.001 -15.484 -8.002 1.00 70.62 177 GLY A CA 1
ATOM 1473 C C . GLY A 1 177 ? -0.265 -16.824 -8.064 1.00 70.62 177 GLY A C 1
ATOM 1474 O O . GLY A 1 177 ? -0.075 -17.432 -7.012 1.00 70.62 177 GLY A O 1
ATOM 1475 N N . THR A 1 178 ? 0.173 -17.286 -9.243 1.00 65.31 178 THR A N 1
ATOM 1476 C CA . THR A 1 178 ? 1.098 -18.423 -9.322 1.00 65.31 178 THR A CA 1
ATOM 1477 C C . THR A 1 178 ? 2.469 -18.016 -8.786 1.00 65.31 178 THR A C 1
ATOM 1479 O O . THR A 1 178 ? 3.058 -17.010 -9.182 1.00 65.31 178 THR A O 1
ATOM 1482 N N . LEU A 1 179 ? 2.959 -18.785 -7.819 1.00 61.16 179 LEU A N 1
ATOM 1483 C CA . LEU A 1 179 ? 4.231 -18.567 -7.143 1.00 61.16 179 LEU A CA 1
ATOM 1484 C C . LEU A 1 179 ? 4.986 -19.889 -7.125 1.00 61.16 179 LEU A C 1
ATOM 1486 O O . LEU A 1 179 ? 4.379 -20.947 -6.970 1.00 61.16 179 LEU A O 1
ATOM 1490 N N . THR A 1 180 ? 6.305 -19.833 -7.273 1.00 54.28 180 THR A N 1
ATOM 1491 C CA . THR A 1 180 ? 7.153 -21.029 -7.362 1.00 54.28 180 THR A CA 1
ATOM 1492 C C . THR A 1 180 ? 7.438 -21.666 -5.998 1.00 54.28 180 THR A C 1
ATOM 1494 O O . THR A 1 180 ? 7.670 -22.871 -5.945 1.00 54.28 180 THR A O 1
ATOM 1497 N N . LYS A 1 181 ? 7.404 -20.900 -4.889 1.00 60.31 181 LYS A N 1
ATOM 1498 C CA . LYS A 1 181 ? 7.661 -21.410 -3.519 1.00 60.31 181 LYS A CA 1
ATOM 1499 C C . LYS A 1 181 ? 6.845 -20.715 -2.423 1.00 60.31 181 LYS A C 1
ATOM 1501 O O . LYS A 1 181 ? 6.081 -21.357 -1.714 1.00 60.31 181 LYS A O 1
ATOM 1506 N N . THR A 1 182 ? 7.009 -19.403 -2.269 1.00 71.56 182 THR A N 1
ATOM 1507 C CA . THR A 1 182 ? 6.330 -18.582 -1.251 1.00 71.56 182 THR A CA 1
ATOM 1508 C C . THR A 1 182 ? 6.069 -17.183 -1.816 1.00 71.56 182 THR A C 1
ATOM 1510 O O . THR A 1 182 ? 6.868 -16.715 -2.631 1.00 71.56 182 THR A O 1
ATOM 1513 N N . PRO A 1 183 ? 4.986 -16.483 -1.420 1.00 78.75 183 PRO A N 1
ATOM 1514 C CA . PRO A 1 183 ? 4.750 -15.107 -1.857 1.00 78.75 183 PRO A CA 1
ATOM 1515 C C . PRO A 1 183 ? 5.707 -14.085 -1.241 1.00 78.75 183 PRO A C 1
ATOM 1517 O O . PRO A 1 183 ? 5.587 -12.900 -1.538 1.00 78.75 183 PRO A O 1
ATOM 1520 N N . PHE A 1 184 ? 6.578 -14.500 -0.320 1.00 90.69 184 PHE A N 1
ATOM 1521 C CA . PHE A 1 184 ? 7.246 -13.607 0.621 1.00 90.69 184 PHE A CA 1
ATOM 1522 C C . PHE A 1 184 ? 8.762 -13.788 0.600 1.00 90.69 184 PHE A C 1
ATOM 1524 O O . PHE A 1 184 ? 9.260 -14.902 0.468 1.00 90.69 184 PHE A O 1
ATOM 1531 N N . ILE A 1 185 ? 9.498 -12.693 0.799 1.00 91.62 185 ILE A N 1
ATOM 1532 C CA . ILE A 1 185 ? 10.966 -12.674 0.766 1.00 91.62 185 ILE A CA 1
ATOM 1533 C C . ILE A 1 185 ? 11.508 -12.320 2.152 1.00 91.62 185 ILE A C 1
ATOM 1535 O O . ILE A 1 185 ? 11.074 -11.345 2.776 1.00 91.62 185 ILE A O 1
ATOM 1539 N N . GLY A 1 186 ? 12.460 -13.122 2.637 1.00 90.06 186 GLY A N 1
ATOM 1540 C CA . GLY A 1 186 ? 13.053 -12.968 3.963 1.00 90.06 186 GLY A CA 1
ATOM 1541 C C . GLY A 1 186 ? 11.998 -12.943 5.075 1.00 90.06 186 GLY A C 1
ATOM 1542 O O . GLY A 1 186 ? 11.099 -13.785 5.133 1.00 90.06 186 GLY A O 1
ATOM 1543 N N . ASN A 1 187 ? 12.080 -11.942 5.950 1.00 92.06 187 ASN A N 1
ATOM 1544 C CA . ASN A 1 187 ? 11.147 -11.737 7.060 1.00 92.06 187 ASN A CA 1
ATOM 1545 C C . ASN A 1 187 ? 9.927 -10.860 6.709 1.00 92.06 187 ASN A C 1
ATOM 1547 O O . ASN A 1 187 ? 9.200 -10.460 7.616 1.00 92.06 187 ASN A O 1
ATOM 1551 N N . LYS A 1 188 ? 9.699 -10.515 5.434 1.00 94.25 188 LYS A N 1
ATOM 1552 C CA . LYS A 1 188 ? 8.650 -9.567 5.019 1.00 94.25 188 LYS A CA 1
ATOM 1553 C C . LYS A 1 188 ? 7.509 -10.307 4.334 1.00 94.25 188 LYS A C 1
ATOM 1555 O O . LYS A 1 188 ? 7.721 -10.915 3.289 1.00 94.25 188 LYS A O 1
ATOM 1560 N N . ALA A 1 189 ? 6.300 -10.211 4.882 1.00 95.88 189 ALA A N 1
ATOM 1561 C CA . ALA A 1 189 ? 5.086 -10.691 4.232 1.00 95.88 189 ALA A CA 1
ATOM 1562 C C . ALA A 1 189 ? 4.122 -9.524 4.027 1.00 95.88 189 ALA A C 1
ATOM 1564 O O . ALA A 1 189 ? 3.695 -8.897 4.990 1.00 95.88 189 ALA A O 1
ATOM 1565 N N . TYR A 1 190 ? 3.802 -9.204 2.776 1.00 97.44 190 TYR A N 1
ATOM 1566 C CA . TYR A 1 190 ? 2.977 -8.047 2.441 1.00 97.44 190 TYR A CA 1
ATOM 1567 C C . TYR A 1 190 ? 1.919 -8.456 1.425 1.00 97.44 190 TYR A C 1
ATOM 1569 O O . TYR A 1 190 ? 2.254 -8.925 0.339 1.00 97.44 190 TYR A O 1
ATOM 1577 N N . LEU A 1 191 ? 0.651 -8.271 1.781 1.00 96.81 191 LEU A N 1
ATOM 1578 C CA . LEU A 1 191 ? -0.500 -8.592 0.953 1.00 96.81 191 LEU A CA 1
ATOM 1579 C C . LEU A 1 191 ? -1.270 -7.313 0.611 1.00 96.81 191 LEU A C 1
ATOM 1581 O O . LEU A 1 191 ? -1.571 -6.512 1.499 1.00 96.81 191 LEU A O 1
ATOM 1585 N N . ARG A 1 192 ? -1.632 -7.142 -0.663 1.00 96.81 192 ARG A N 1
ATOM 1586 C CA . ARG A 1 192 ? -2.546 -6.089 -1.128 1.00 96.81 192 ARG A CA 1
ATOM 1587 C C . ARG A 1 192 ? -3.733 -6.692 -1.849 1.00 96.81 192 ARG A C 1
ATOM 1589 O O . ARG A 1 192 ? -3.575 -7.412 -2.830 1.00 96.81 192 ARG A O 1
ATOM 1596 N N . LEU A 1 193 ? -4.924 -6.390 -1.352 1.00 96.00 193 LEU A N 1
ATOM 1597 C CA . LEU A 1 193 ? -6.175 -6.978 -1.819 1.00 96.00 193 LEU A CA 1
ATOM 1598 C C . LEU A 1 193 ? -6.961 -5.919 -2.598 1.00 96.00 193 LEU A C 1
ATOM 1600 O O . LEU A 1 193 ? -7.507 -4.984 -2.012 1.00 96.00 193 LEU A O 1
ATOM 1604 N N . HIS A 1 194 ? -6.961 -6.009 -3.930 1.00 94.31 194 HIS A N 1
ATOM 1605 C CA . HIS A 1 194 ? -7.546 -4.991 -4.816 1.00 94.31 194 HIS A CA 1
ATOM 1606 C C . HIS A 1 194 ? -9.007 -5.239 -5.184 1.00 94.31 194 HIS A C 1
ATOM 1608 O O . HIS A 1 194 ? -9.639 -4.364 -5.776 1.00 94.31 194 HIS A O 1
ATOM 1614 N N . GLY A 1 195 ? -9.534 -6.414 -4.861 1.00 93.38 195 GLY A N 1
ATOM 1615 C CA . GLY A 1 195 ? -10.765 -6.929 -5.437 1.00 93.38 195 GLY A CA 1
ATOM 1616 C C . GLY A 1 195 ? -10.537 -7.598 -6.790 1.00 93.38 195 GLY A C 1
ATOM 1617 O O . GLY A 1 195 ? -9.471 -7.492 -7.398 1.00 93.38 195 GLY A O 1
ATOM 1618 N N . ARG A 1 196 ? -11.567 -8.294 -7.278 1.00 93.25 196 ARG A N 1
ATOM 1619 C CA . ARG A 1 196 ? -11.495 -9.135 -8.485 1.00 93.25 196 ARG A CA 1
ATOM 1620 C C . ARG A 1 196 ? -12.462 -8.679 -9.581 1.00 93.25 196 ARG A C 1
ATOM 1622 O O . ARG A 1 196 ? -12.906 -9.482 -10.398 1.00 93.25 196 ARG A O 1
ATOM 1629 N N . ASN A 1 197 ? -12.768 -7.380 -9.633 1.00 92.31 197 ASN A N 1
ATOM 1630 C CA . ASN A 1 197 ? -13.643 -6.797 -10.651 1.00 92.31 197 ASN A CA 1
ATOM 1631 C C . ASN A 1 197 ? -12.958 -6.752 -12.033 1.00 92.31 197 ASN A C 1
ATOM 1633 O O . ASN A 1 197 ? -12.396 -5.738 -12.452 1.00 92.31 197 ASN A O 1
ATOM 1637 N N . ALA A 1 198 ? -12.981 -7.890 -12.731 1.00 90.56 198 ALA A N 1
ATOM 1638 C CA . ALA A 1 198 ? -12.324 -8.079 -14.021 1.00 90.56 198 ALA A CA 1
ATOM 1639 C C . ALA A 1 198 ? -12.912 -7.187 -15.126 1.00 90.56 198 ALA A C 1
ATOM 1641 O O . ALA A 1 198 ? -12.159 -6.630 -15.924 1.00 90.56 198 ALA A O 1
ATOM 1642 N N . SER A 1 199 ? -14.239 -7.024 -15.160 1.00 89.25 199 SER A N 1
ATOM 1643 C CA . SER A 1 199 ? -14.935 -6.270 -16.212 1.00 89.25 199 SER A CA 1
ATOM 1644 C C . SER A 1 199 ? -14.602 -4.779 -16.174 1.00 89.25 199 SER A C 1
ATOM 1646 O O . SER A 1 199 ? -14.459 -4.153 -17.222 1.00 89.25 199 SER A O 1
ATOM 1648 N N . ALA A 1 200 ? -14.415 -4.217 -14.979 1.00 87.94 200 ALA A N 1
ATOM 1649 C CA . ALA A 1 200 ? -14.044 -2.819 -14.803 1.00 87.94 200 ALA A CA 1
ATOM 1650 C C . ALA A 1 200 ? -12.526 -2.586 -14.747 1.00 87.94 200 ALA A C 1
ATOM 1652 O O . ALA A 1 200 ? -12.092 -1.437 -14.666 1.00 87.94 200 ALA A O 1
ATOM 1653 N N . TRP A 1 201 ? -11.698 -3.640 -14.781 1.00 87.19 201 TRP A N 1
ATOM 1654 C CA . TRP A 1 201 ? -10.264 -3.495 -14.529 1.00 87.19 201 TRP A CA 1
ATOM 1655 C C . TRP A 1 201 ? -9.584 -2.605 -15.570 1.00 87.19 201 TRP A C 1
ATOM 1657 O O . TRP A 1 201 ? -8.847 -1.696 -15.203 1.00 87.19 201 TRP A O 1
ATOM 1667 N N . TYR A 1 202 ? -9.865 -2.808 -16.855 1.00 86.12 202 TYR A N 1
ATOM 1668 C CA . TYR A 1 202 ? -9.353 -1.965 -17.945 1.00 86.12 202 TYR A CA 1
ATOM 1669 C C . TYR A 1 202 ? -10.382 -0.970 -18.485 1.00 86.12 202 TYR A C 1
ATOM 1671 O O . TYR A 1 202 ? -10.084 -0.225 -19.415 1.00 86.12 202 TYR A O 1
ATOM 1679 N N . ALA A 1 203 ? -11.581 -0.931 -17.901 1.00 76.31 203 ALA A N 1
ATOM 1680 C CA . ALA A 1 203 ? -12.590 0.031 -18.299 1.00 76.31 203 ALA A CA 1
ATOM 1681 C C . ALA A 1 203 ? -12.130 1.436 -17.892 1.00 76.31 203 ALA A C 1
ATOM 1683 O O . ALA A 1 203 ? -11.933 1.737 -16.712 1.00 76.31 203 ALA A O 1
ATOM 1684 N N . HIS A 1 204 ? -11.949 2.316 -18.872 1.00 55.03 204 HIS A N 1
ATOM 1685 C CA . HIS A 1 204 ? -11.830 3.736 -18.583 1.00 55.03 204 HIS A CA 1
ATOM 1686 C C . HIS A 1 204 ? -13.175 4.236 -18.058 1.00 55.03 204 HIS A C 1
ATOM 1688 O O . HIS A 1 204 ? -14.224 3.858 -18.583 1.00 55.03 204 HIS A O 1
ATOM 1694 N N . ALA A 1 205 ? -13.153 5.101 -17.038 1.00 47.69 205 ALA A N 1
ATOM 1695 C CA . ALA A 1 205 ? -14.349 5.851 -16.677 1.00 47.69 205 ALA A CA 1
ATOM 1696 C C . ALA A 1 205 ? -14.877 6.541 -17.950 1.00 47.69 205 ALA A C 1
ATOM 1698 O O . ALA A 1 205 ? -14.059 7.102 -18.694 1.00 47.69 205 ALA A O 1
ATOM 1699 N N . PRO A 1 206 ? -16.188 6.479 -18.246 1.00 39.56 206 PRO A N 1
ATOM 1700 C CA . PRO A 1 206 ? -16.729 7.172 -19.402 1.00 39.56 206 PRO A CA 1
ATOM 1701 C C . PRO A 1 206 ? -16.303 8.640 -19.322 1.00 39.56 206 PRO A C 1
ATOM 1703 O O . PRO A 1 206 ? -16.514 9.305 -18.307 1.00 39.56 206 PRO A O 1
ATOM 1706 N N . LYS A 1 207 ? -15.632 9.134 -20.370 1.00 32.53 207 LYS A N 1
ATOM 1707 C CA . LYS A 1 207 ? -15.322 10.560 -20.478 1.00 32.53 207 LYS A CA 1
ATOM 1708 C C . LYS A 1 207 ? -16.665 11.285 -20.469 1.00 32.53 207 LYS A C 1
ATOM 1710 O O . LYS A 1 207 ? -17.472 11.049 -21.362 1.00 32.53 207 LYS A O 1
ATOM 1715 N N . ALA A 1 208 ? -16.906 12.141 -19.477 1.00 37.59 208 ALA A N 1
ATOM 1716 C CA . ALA A 1 208 ? -18.024 13.071 -19.535 1.00 37.59 208 ALA A CA 1
ATOM 1717 C C . ALA A 1 208 ? -17.846 13.913 -20.806 1.00 37.59 208 ALA A C 1
ATOM 1719 O O . ALA A 1 208 ? -16.906 14.700 -20.918 1.00 37.59 208 ALA A O 1
ATOM 1720 N N . GLN A 1 209 ? -18.679 13.659 -21.809 1.00 27.28 209 GLN A N 1
ATOM 1721 C CA . GLN A 1 209 ? -18.635 14.360 -23.080 1.00 27.28 209 GLN A CA 1
ATOM 1722 C C . GLN A 1 209 ? -19.508 15.602 -22.924 1.00 27.28 209 GLN A C 1
ATOM 1724 O O . GLN A 1 209 ? -20.717 15.559 -23.127 1.00 27.28 209 GLN A O 1
ATOM 1729 N N . THR A 1 210 ? -18.912 16.705 -22.478 1.00 29.58 210 THR A N 1
ATOM 1730 C CA . THR A 1 210 ? -19.618 17.984 -22.379 1.00 29.58 210 THR A CA 1
ATOM 1731 C C . THR A 1 210 ? -19.749 18.573 -23.783 1.00 29.58 210 THR A C 1
ATOM 1733 O O . THR A 1 210 ? -18.844 19.245 -24.272 1.00 29.58 210 THR A O 1
ATOM 1736 N N . SER A 1 211 ? -20.856 18.302 -24.470 1.00 27.45 211 SER A N 1
ATOM 1737 C CA . SER A 1 211 ? -21.237 19.052 -25.668 1.00 27.45 211 SER A CA 1
ATOM 1738 C C . SER A 1 211 ? -21.909 20.356 -25.236 1.00 27.45 211 SER A C 1
ATOM 1740 O O . SER A 1 211 ? -23.033 20.340 -24.738 1.00 27.45 211 SER A O 1
ATOM 1742 N N . ILE A 1 212 ? -21.222 21.486 -25.407 1.00 28.59 212 ILE A N 1
ATOM 1743 C CA . ILE A 1 212 ? -21.832 22.813 -25.276 1.00 28.59 212 ILE A CA 1
ATOM 1744 C C . ILE A 1 212 ? -22.640 23.060 -26.555 1.00 28.59 212 ILE A C 1
ATOM 1746 O O . ILE A 1 212 ? -22.062 23.177 -27.632 1.00 28.59 212 ILE A O 1
ATOM 1750 N N . VAL A 1 213 ? -23.969 23.122 -26.451 1.00 29.73 213 VAL A N 1
ATOM 1751 C CA . VAL A 1 213 ? -24.842 23.565 -27.548 1.00 29.73 213 VAL A CA 1
ATOM 1752 C C . VAL A 1 213 ? -25.140 25.047 -27.325 1.00 29.73 213 VAL A C 1
ATOM 1754 O O . VAL A 1 213 ? -25.879 25.393 -26.408 1.00 29.73 213 VAL A O 1
ATOM 1757 N N . SER A 1 214 ? -24.562 25.938 -28.134 1.00 26.70 214 SER A N 1
ATOM 1758 C CA . SER A 1 214 ? -24.948 27.355 -28.143 1.00 26.70 214 SER A CA 1
ATOM 1759 C C . SER A 1 214 ? -26.108 27.563 -29.115 1.00 26.70 214 SER A C 1
ATOM 1761 O O . SER A 1 214 ? -25.913 27.572 -30.330 1.00 26.70 214 SER A O 1
ATOM 1763 N N . THR A 1 215 ? -27.324 27.741 -28.603 1.00 32.62 215 THR A N 1
ATOM 1764 C CA . THR A 1 215 ? -28.461 28.185 -29.419 1.00 32.62 215 THR A CA 1
ATOM 1765 C C . THR A 1 215 ? -28.462 29.709 -29.509 1.00 32.62 215 THR A C 1
ATOM 1767 O O . THR A 1 215 ? -28.768 30.387 -28.529 1.00 32.62 215 THR A O 1
ATOM 1770 N N . HIS A 1 216 ? -28.154 30.258 -30.684 1.00 28.27 216 HIS A N 1
ATOM 1771 C CA . HIS A 1 216 ? -28.511 31.637 -31.014 1.00 28.27 216 HIS A CA 1
ATOM 1772 C C . HIS A 1 216 ? -29.985 31.667 -31.421 1.00 28.27 216 HIS A C 1
ATOM 1774 O O . HIS A 1 216 ? -30.367 31.089 -32.437 1.00 28.27 216 HIS A O 1
ATOM 1780 N N . ALA A 1 217 ? -30.824 32.320 -30.621 1.00 29.86 217 ALA A N 1
ATOM 1781 C CA . ALA A 1 217 ? -32.197 32.597 -31.008 1.00 29.86 217 ALA A CA 1
ATOM 1782 C C . ALA A 1 217 ? -32.203 33.729 -32.044 1.00 29.86 217 ALA A C 1
ATOM 1784 O O . ALA A 1 217 ? -32.084 34.893 -31.683 1.00 29.86 217 ALA 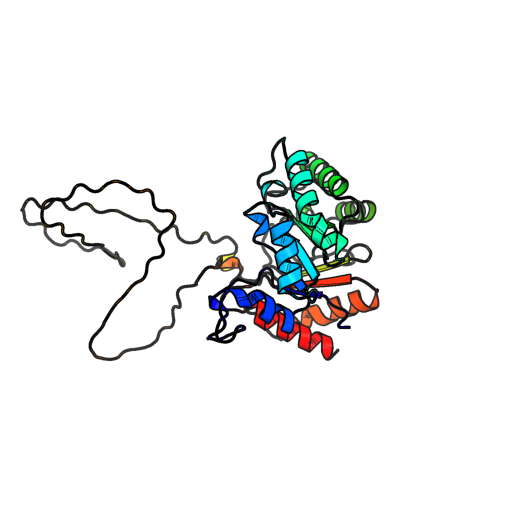A O 1
ATOM 1785 N N . ASN A 1 218 ? -32.353 33.380 -33.320 1.00 31.19 218 ASN A N 1
ATOM 1786 C CA . ASN A 1 218 ? -32.988 34.246 -34.308 1.00 31.19 218 ASN A CA 1
ATOM 1787 C C . ASN A 1 218 ? -34.043 33.407 -35.027 1.00 31.19 218 ASN A C 1
ATOM 1789 O O . ASN A 1 218 ? -33.765 32.306 -35.497 1.00 31.19 218 ASN A O 1
ATOM 1793 N N . GLY A 1 219 ? -35.284 33.886 -34.982 1.00 36.81 219 GLY A N 1
ATOM 1794 C CA . GLY A 1 219 ? -36.476 33.091 -35.243 1.00 36.81 219 GLY A CA 1
ATOM 1795 C C . GLY A 1 219 ? -36.523 32.446 -36.626 1.00 36.81 219 GLY A C 1
ATOM 1796 O O . GLY A 1 219 ? -36.375 33.124 -37.632 1.00 36.81 219 GLY A O 1
ATOM 1797 N N . ALA A 1 220 ? -36.812 31.146 -36.654 1.00 28.42 220 ALA A N 1
ATOM 1798 C CA . ALA A 1 220 ? -37.589 30.454 -37.682 1.00 28.42 220 ALA A CA 1
ATOM 1799 C C . ALA A 1 220 ? -37.835 29.004 -37.226 1.00 28.42 220 ALA A C 1
ATOM 1801 O O . ALA A 1 220 ? -36.998 28.395 -36.564 1.00 28.42 220 ALA A O 1
ATOM 1802 N N . LYS A 1 221 ? -39.015 28.467 -37.555 1.00 33.12 221 LYS A N 1
ATOM 1803 C CA . LYS A 1 221 ? -39.476 27.109 -37.222 1.00 33.12 221 LYS A CA 1
ATOM 1804 C C . LYS A 1 221 ? -38.484 26.033 -37.691 1.00 33.12 221 LYS A C 1
ATOM 1806 O O . LYS A 1 221 ? -38.118 26.028 -38.862 1.00 33.12 221 LYS A O 1
ATOM 1811 N N . ALA A 1 222 ? -38.181 25.059 -36.831 1.00 27.27 222 ALA A N 1
ATOM 1812 C CA . ALA A 1 222 ? -37.599 23.781 -37.236 1.00 27.27 222 ALA A CA 1
ATOM 1813 C C . ALA A 1 222 ? -38.403 22.615 -36.638 1.00 27.27 222 ALA A C 1
ATOM 1815 O O . ALA A 1 222 ? -38.699 22.567 -35.446 1.00 27.27 222 ALA A O 1
ATOM 1816 N N . THR A 1 223 ? -38.799 21.715 -37.530 1.00 23.47 223 THR A N 1
ATOM 1817 C CA . THR A 1 223 ? -39.560 20.478 -37.340 1.00 23.47 223 THR A CA 1
ATOM 1818 C C . THR A 1 223 ? -38.781 19.420 -36.553 1.00 23.47 223 THR A C 1
ATOM 1820 O O . THR A 1 223 ? -37.577 19.263 -36.742 1.00 23.47 223 THR A O 1
ATOM 1823 N N . TYR A 1 224 ? -39.483 18.657 -35.709 1.00 27.97 224 TYR A N 1
ATOM 1824 C CA . TYR A 1 224 ? -38.930 17.537 -34.943 1.00 27.97 224 TYR A CA 1
ATOM 1825 C C . TYR A 1 224 ? -38.449 16.399 -35.857 1.00 27.97 224 TYR A C 1
ATOM 1827 O O . TYR A 1 224 ? -39.226 15.865 -36.644 1.00 27.97 224 TYR A O 1
ATOM 1835 N N . ALA A 1 225 ? -37.201 15.967 -35.672 1.00 23.75 225 ALA A N 1
ATOM 1836 C CA . ALA A 1 225 ? -36.711 14.663 -36.109 1.00 23.75 225 ALA A CA 1
ATOM 1837 C C . ALA A 1 225 ? -36.150 13.911 -34.890 1.00 23.75 225 ALA A C 1
ATOM 1839 O O . ALA A 1 225 ? -35.461 14.491 -34.052 1.00 23.75 225 ALA A O 1
ATOM 1840 N N . HIS A 1 226 ? -36.518 12.635 -34.765 1.00 25.42 226 HIS A N 1
ATOM 1841 C CA . HIS A 1 226 ? -36.165 11.729 -33.668 1.00 25.42 226 HIS A CA 1
ATOM 1842 C C . HIS A 1 226 ? -34.660 11.707 -33.340 1.00 25.42 226 HIS A C 1
ATOM 1844 O O . HIS A 1 226 ? -33.839 11.443 -34.215 1.00 25.42 226 HIS A O 1
ATOM 1850 N N . ALA A 1 227 ? -34.322 11.855 -32.055 1.00 23.86 227 ALA A N 1
ATOM 1851 C CA . ALA A 1 227 ? -32.998 11.562 -31.505 1.00 23.86 227 ALA A CA 1
ATOM 1852 C C . ALA A 1 227 ? -33.092 10.399 -30.494 1.00 23.86 227 ALA A C 1
ATOM 1854 O O . ALA A 1 227 ? -33.965 10.432 -29.622 1.00 23.86 227 ALA A O 1
ATOM 1855 N N . PRO A 1 228 ? -32.222 9.372 -30.562 1.00 27.19 228 PRO A N 1
ATOM 1856 C CA . PRO A 1 228 ? -32.160 8.328 -29.550 1.00 27.19 228 PRO A CA 1
ATOM 1857 C C . PRO A 1 228 ? -31.215 8.717 -28.396 1.00 27.19 228 PRO A C 1
ATOM 1859 O O . PRO A 1 228 ? -30.103 9.181 -28.623 1.00 27.19 228 PRO A O 1
ATOM 1862 N N . LYS A 1 229 ? -31.655 8.392 -27.171 1.00 28.05 229 LYS A N 1
ATOM 1863 C CA . LYS A 1 229 ? -30.928 8.334 -25.881 1.00 28.05 229 LYS A CA 1
ATOM 1864 C C . LYS A 1 229 ? -30.545 9.669 -25.208 1.00 28.05 229 LYS A C 1
ATOM 1866 O O . LYS A 1 229 ? -29.706 10.421 -25.681 1.00 28.05 229 LYS A O 1
ATOM 1871 N N . ALA A 1 230 ? -31.175 9.868 -24.043 1.00 31.98 230 ALA A N 1
ATOM 1872 C CA . ALA A 1 230 ? -30.891 10.790 -22.938 1.00 31.98 230 ALA A CA 1
ATOM 1873 C C . ALA A 1 230 ? -29.746 11.803 -23.154 1.00 31.98 230 ALA A C 1
ATOM 1875 O O . ALA A 1 230 ? -28.588 11.534 -22.845 1.00 31.98 230 ALA A O 1
ATOM 1876 N N . GLN A 1 231 ? -30.111 12.997 -23.620 1.00 25.75 231 GLN A N 1
ATOM 1877 C CA . GLN A 1 231 ? -29.309 14.212 -23.508 1.00 25.75 231 GLN A CA 1
ATOM 1878 C C . GLN A 1 231 ? -29.862 15.037 -22.345 1.00 25.75 231 GLN A C 1
ATOM 1880 O O . GLN A 1 231 ? -31.044 15.374 -22.341 1.00 25.75 231 GLN A O 1
ATOM 1885 N N . THR A 1 232 ? -29.026 15.387 -21.372 1.00 27.53 232 THR A N 1
ATOM 1886 C CA . THR A 1 232 ? -29.362 16.424 -20.390 1.00 27.53 232 THR A CA 1
ATOM 1887 C C . THR A 1 232 ? -28.918 17.763 -20.973 1.00 27.53 232 THR A C 1
ATOM 1889 O O . THR A 1 232 ? -27.727 18.059 -21.035 1.00 27.53 232 THR A O 1
ATOM 1892 N N . SER A 1 233 ? -29.861 18.559 -21.468 1.00 25.14 233 SER A N 1
ATOM 1893 C CA . SER A 1 233 ? -29.610 19.909 -21.978 1.00 25.14 233 SER A CA 1
ATOM 1894 C C . SER A 1 233 ? -29.530 20.909 -20.820 1.00 25.14 233 SER A C 1
ATOM 1896 O O . SER A 1 233 ? -30.447 21.005 -20.008 1.00 25.14 233 SER A O 1
ATOM 1898 N N . ILE A 1 234 ? -28.445 21.685 -20.747 1.00 29.86 234 ILE A N 1
ATOM 1899 C CA . ILE A 1 234 ? -28.362 22.868 -19.879 1.00 29.86 234 ILE A CA 1
ATOM 1900 C C . ILE A 1 234 ? -28.878 24.057 -20.694 1.00 29.86 234 ILE A C 1
ATOM 1902 O O . ILE A 1 234 ? -28.233 24.476 -21.652 1.00 29.86 234 ILE A O 1
ATOM 1906 N N . ILE A 1 235 ? -30.043 24.592 -20.330 1.00 26.11 235 ILE A N 1
ATOM 1907 C CA . ILE A 1 235 ? -30.582 25.830 -20.905 1.00 26.11 235 ILE A CA 1
ATOM 1908 C C . ILE A 1 235 ? -30.106 26.991 -20.022 1.00 26.11 235 ILE A C 1
ATOM 1910 O O . ILE A 1 235 ? -30.489 27.071 -18.858 1.00 26.11 235 ILE A O 1
ATOM 1914 N N . SER A 1 236 ? -29.273 27.886 -20.559 1.00 28.89 236 SER A N 1
ATOM 1915 C CA . SER A 1 236 ? -28.962 29.182 -19.939 1.00 28.89 236 SER A CA 1
ATOM 1916 C C . SER A 1 236 ? -29.725 30.281 -20.676 1.00 28.89 236 SER A C 1
ATOM 1918 O O . SER A 1 236 ? -29.520 30.486 -21.871 1.00 28.89 236 SER A O 1
ATOM 1920 N N . THR A 1 237 ? -30.604 30.993 -19.974 1.00 26.22 237 THR A N 1
ATOM 1921 C CA . THR A 1 237 ? -31.204 32.248 -20.442 1.00 26.22 237 THR A CA 1
ATOM 1922 C C . THR A 1 237 ? -30.499 33.413 -19.754 1.00 26.22 237 THR A C 1
ATOM 1924 O O . THR A 1 237 ? -30.557 33.518 -18.530 1.00 26.22 237 THR A O 1
ATOM 1927 N N . HIS A 1 238 ? -29.868 34.312 -20.514 1.00 28.61 238 HIS A N 1
ATOM 1928 C CA . HIS A 1 238 ? -29.348 35.574 -19.979 1.00 28.61 238 HIS A CA 1
ATOM 1929 C C . HIS A 1 238 ? -30.278 36.735 -20.349 1.00 28.61 238 HIS A C 1
ATOM 1931 O O . HIS A 1 238 ? -30.542 36.968 -21.526 1.00 28.61 238 HIS A O 1
ATOM 1937 N N . ALA A 1 239 ? -30.735 37.480 -19.340 1.00 25.25 239 ALA A N 1
ATOM 1938 C CA . ALA A 1 239 ? -31.215 38.848 -19.505 1.00 25.25 239 ALA A CA 1
ATOM 1939 C C . ALA A 1 239 ? -30.024 39.821 -19.385 1.00 25.25 239 ALA A C 1
ATOM 1941 O O . ALA A 1 239 ? -29.059 39.554 -18.672 1.00 25.25 239 ALA A O 1
ATOM 1942 N N . ASN A 1 240 ? -30.099 40.913 -20.144 1.00 29.14 240 ASN A N 1
ATOM 1943 C CA . ASN A 1 240 ? -29.043 41.874 -20.471 1.00 29.14 240 ASN A CA 1
ATOM 1944 C C . ASN A 1 240 ? -28.070 42.282 -19.344 1.00 29.14 240 ASN A C 1
ATOM 1946 O O . ASN A 1 240 ? -28.485 42.670 -18.257 1.00 29.14 240 ASN A O 1
ATOM 1950 N N . GLY A 1 241 ? -26.783 42.394 -19.708 1.00 34.72 241 GLY A N 1
ATOM 1951 C CA . GLY A 1 241 ? -25.936 43.480 -19.199 1.00 34.72 241 GLY A CA 1
ATOM 1952 C C . GLY A 1 241 ? -24.899 43.175 -18.113 1.00 34.72 241 GLY A C 1
ATOM 1953 O O . GLY A 1 241 ? -24.681 44.033 -17.266 1.00 34.72 241 GLY A O 1
ATOM 1954 N N . ALA A 1 242 ? -24.193 42.039 -18.141 1.00 25.14 242 ALA A N 1
ATOM 1955 C CA . ALA A 1 242 ? -22.973 41.869 -17.337 1.00 25.14 242 ALA A CA 1
ATOM 1956 C C . ALA A 1 242 ? -21.866 41.137 -18.118 1.00 25.14 242 ALA A C 1
ATOM 1958 O O . ALA A 1 242 ? -22.064 40.030 -18.614 1.00 25.14 242 ALA A O 1
ATOM 1959 N N . LYS A 1 243 ? -20.685 41.762 -18.231 1.00 25.16 243 LYS A N 1
ATOM 1960 C CA . LYS A 1 243 ? -19.459 41.132 -18.753 1.00 25.16 243 LYS A CA 1
ATOM 1961 C C . LYS A 1 243 ? -19.008 40.029 -17.787 1.00 25.16 243 LYS A C 1
ATOM 1963 O O . LYS A 1 243 ? -18.691 40.328 -16.640 1.00 25.16 243 LYS A O 1
ATOM 1968 N N . ALA A 1 244 ? -18.912 38.786 -18.254 1.00 25.81 244 ALA A N 1
ATOM 1969 C CA . ALA A 1 244 ? -18.284 37.708 -17.495 1.00 25.81 244 ALA A CA 1
ATOM 1970 C C . ALA A 1 244 ? -16.756 37.733 -17.688 1.00 25.81 244 ALA A C 1
ATOM 1972 O O . ALA A 1 244 ? -16.258 37.627 -18.809 1.00 25.81 244 ALA A O 1
ATOM 1973 N N . MET A 1 245 ? -16.014 37.871 -16.585 1.00 20.95 245 MET A N 1
ATOM 1974 C CA . MET A 1 245 ? -14.595 37.517 -16.512 1.00 20.95 245 MET A CA 1
ATOM 1975 C C . MET A 1 245 ? -14.458 35.989 -16.540 1.00 20.95 245 MET A C 1
ATOM 1977 O O . MET A 1 245 ? -15.145 35.290 -15.795 1.00 20.95 245 MET A O 1
ATOM 1981 N N . TYR A 1 246 ? -13.555 35.465 -17.368 1.00 22.12 246 TYR A N 1
ATOM 1982 C CA . TYR A 1 246 ? -13.213 34.044 -17.373 1.00 22.12 246 TYR A CA 1
ATOM 1983 C C . TYR A 1 246 ? -12.295 33.732 -16.187 1.00 22.12 246 TYR A C 1
ATOM 1985 O O . TYR A 1 246 ? -11.098 34.000 -16.232 1.00 22.12 246 TYR A O 1
ATOM 1993 N N . ALA A 1 247 ? -12.850 33.146 -15.127 1.00 21.84 247 ALA A N 1
ATOM 1994 C CA . ALA A 1 247 ? -12.065 32.464 -14.105 1.00 21.84 247 ALA A CA 1
ATOM 1995 C C . ALA A 1 247 ? -11.966 30.976 -14.471 1.00 21.84 247 ALA A C 1
ATOM 1997 O O . ALA A 1 247 ? -12.976 30.277 -14.565 1.00 21.84 247 ALA A O 1
ATOM 1998 N N . HIS A 1 248 ? -10.748 30.477 -14.687 1.00 21.34 248 HIS A N 1
ATOM 1999 C CA . HIS A 1 248 ? -10.493 29.042 -14.798 1.00 21.34 248 HIS A CA 1
ATOM 2000 C C . HIS A 1 248 ? -10.788 28.365 -13.450 1.00 21.34 248 HIS A C 1
ATOM 2002 O O . HIS A 1 248 ? -10.028 28.513 -12.496 1.00 21.34 248 HIS A O 1
ATOM 2008 N N . ALA A 1 249 ? -11.885 27.608 -13.372 1.00 22.83 249 ALA A N 1
ATOM 2009 C CA . ALA A 1 249 ? -12.209 26.765 -12.224 1.00 22.83 249 ALA A CA 1
ATOM 2010 C C . ALA A 1 249 ? -11.681 25.327 -12.432 1.00 22.83 249 ALA A C 1
ATOM 2012 O O . ALA A 1 249 ? -11.937 24.730 -13.483 1.00 22.83 249 ALA A O 1
ATOM 2013 N N . PRO A 1 250 ? -10.973 24.724 -11.457 1.00 24.39 250 PRO A N 1
ATOM 2014 C CA . PRO A 1 250 ? -10.588 23.320 -11.519 1.00 24.39 250 PRO A CA 1
ATOM 2015 C C . PRO A 1 250 ? -11.778 22.411 -11.154 1.00 24.39 250 PRO A C 1
ATOM 2017 O O . PRO A 1 250 ? -12.350 22.537 -10.079 1.00 24.39 250 PRO A O 1
ATOM 2020 N N . LYS A 1 251 ? -12.110 21.486 -12.069 1.00 26.86 251 LYS A N 1
ATOM 2021 C CA . LYS A 1 251 ? -12.968 20.284 -11.928 1.00 26.86 251 LYS A CA 1
ATOM 2022 C C . LYS A 1 251 ? -14.251 20.453 -11.089 1.00 26.86 251 LYS A C 1
ATOM 2024 O O . LYS A 1 251 ? -14.251 20.292 -9.873 1.00 26.86 251 LYS A O 1
ATOM 2029 N N . ALA A 1 252 ? -15.362 20.677 -11.789 1.00 28.08 252 ALA A N 1
ATOM 2030 C CA . ALA A 1 252 ? -16.707 20.785 -11.235 1.00 28.08 252 ALA A CA 1
ATOM 2031 C C . ALA A 1 252 ? -17.132 19.556 -10.402 1.00 28.08 252 ALA A C 1
ATOM 2033 O O . ALA A 1 252 ? -17.143 18.429 -10.895 1.00 28.08 252 ALA A O 1
ATOM 2034 N N . GLN A 1 253 ? -17.553 19.809 -9.160 1.00 23.14 253 GLN A N 1
ATOM 2035 C CA . GLN A 1 253 ? -18.617 19.054 -8.500 1.00 23.14 253 GLN A CA 1
ATOM 2036 C C . GLN A 1 253 ? -19.942 19.490 -9.131 1.00 23.14 253 GLN A C 1
ATOM 2038 O O . GLN A 1 253 ? -20.219 20.685 -9.203 1.00 23.14 253 GLN A O 1
ATOM 2043 N N . THR A 1 254 ? -20.757 18.548 -9.592 1.00 23.42 254 THR A N 1
ATOM 2044 C CA . THR A 1 254 ? -22.118 18.838 -10.055 1.00 23.42 254 THR A CA 1
ATOM 2045 C C . THR A 1 254 ? -23.087 18.342 -8.989 1.00 23.42 254 THR A C 1
ATOM 2047 O O . THR A 1 254 ? -23.196 17.143 -8.759 1.00 23.42 254 THR A O 1
ATOM 2050 N N . SER A 1 255 ? -23.757 19.259 -8.297 1.00 21.41 255 SER A N 1
ATOM 2051 C CA . SER A 1 255 ? -24.897 18.964 -7.430 1.00 21.41 255 SER A CA 1
ATOM 2052 C C . SER A 1 255 ? -26.180 19.060 -8.257 1.00 21.41 255 SER A C 1
ATOM 2054 O O . SER A 1 255 ? -26.483 20.111 -8.817 1.00 21.41 255 SER A O 1
ATOM 2056 N N . ILE A 1 256 ? -26.943 17.969 -8.342 1.00 24.38 256 ILE A N 1
ATOM 2057 C CA . ILE A 1 256 ? -28.303 17.988 -8.892 1.00 24.38 256 ILE A CA 1
ATOM 2058 C C . ILE A 1 256 ? -29.254 18.263 -7.724 1.00 24.38 256 ILE A C 1
ATOM 2060 O O . ILE A 1 256 ? -29.379 17.443 -6.818 1.00 24.38 256 ILE A O 1
ATOM 2064 N N . ILE A 1 257 ? -29.918 19.419 -7.731 1.00 21.41 257 ILE A N 1
ATOM 2065 C CA . ILE A 1 257 ? -31.094 19.674 -6.892 1.00 21.41 257 ILE A CA 1
ATOM 2066 C C . ILE A 1 257 ? -32.313 19.424 -7.780 1.00 21.41 257 ILE A C 1
ATOM 2068 O O . ILE A 1 257 ? -32.553 20.190 -8.709 1.00 21.41 257 ILE A O 1
ATOM 2072 N N . SER A 1 258 ? -33.088 18.375 -7.499 1.00 23.52 258 SER A N 1
ATOM 2073 C CA . SER A 1 258 ? -34.448 18.243 -8.033 1.00 23.52 258 SER A CA 1
ATOM 2074 C C . SER A 1 258 ? -35.441 18.197 -6.879 1.00 23.52 258 SER A C 1
ATOM 2076 O O . SER A 1 258 ? -35.467 17.236 -6.109 1.00 23.52 258 SER A O 1
ATOM 2078 N N . THR A 1 259 ? -36.278 19.219 -6.761 1.00 22.66 259 THR A N 1
ATOM 2079 C CA . THR A 1 259 ? -37.544 19.123 -6.036 1.00 22.66 259 THR A CA 1
ATOM 2080 C C . THR A 1 259 ? -38.568 18.485 -6.974 1.00 22.66 259 THR A C 1
ATOM 2082 O O . THR A 1 259 ? -38.801 18.991 -8.069 1.00 22.66 259 THR A O 1
ATOM 2085 N N . HIS A 1 260 ? -39.192 17.377 -6.567 1.00 25.45 260 HIS A N 1
ATOM 2086 C CA . HIS A 1 260 ? -40.353 16.832 -7.274 1.00 25.45 260 HIS A CA 1
ATOM 2087 C C . HIS A 1 260 ? -41.549 16.707 -6.336 1.00 25.45 260 HIS A C 1
ATOM 2089 O O . HIS A 1 260 ? -41.479 16.076 -5.282 1.00 25.45 260 HIS A O 1
ATOM 2095 N N . ALA A 1 261 ? -42.653 17.323 -6.757 1.00 24.25 261 ALA A N 1
ATOM 2096 C CA . ALA A 1 261 ? -43.977 17.111 -6.208 1.00 24.25 261 ALA A CA 1
ATOM 2097 C C . ALA A 1 261 ? -44.568 15.806 -6.767 1.00 24.25 261 ALA A C 1
ATOM 2099 O O . ALA A 1 261 ? -44.589 15.602 -7.976 1.00 24.25 261 ALA A O 1
ATOM 2100 N N . ASN A 1 262 ? -45.084 14.991 -5.846 1.00 26.34 262 ASN A N 1
ATOM 2101 C CA . ASN A 1 262 ? -46.068 13.917 -6.003 1.00 26.34 262 ASN A CA 1
ATOM 2102 C C . ASN A 1 262 ? -45.771 12.719 -6.930 1.00 26.34 262 ASN A C 1
ATOM 2104 O O . ASN A 1 262 ? -45.795 12.814 -8.150 1.00 26.34 262 ASN A O 1
ATOM 2108 N N . GLY A 1 263 ? -45.751 11.534 -6.301 1.00 26.59 263 GLY A N 1
ATOM 2109 C CA . GLY A 1 263 ? -46.501 10.377 -6.809 1.00 26.59 263 GLY A CA 1
ATOM 2110 C C . GLY A 1 263 ? -45.701 9.240 -7.452 1.00 26.59 263 GLY A C 1
ATOM 2111 O O . GLY A 1 263 ? -45.658 9.135 -8.666 1.00 26.59 263 GLY A O 1
ATOM 2112 N N . ALA A 1 264 ? -45.168 8.350 -6.606 1.00 25.39 264 ALA A N 1
ATOM 2113 C CA . ALA A 1 264 ? -44.905 6.915 -6.818 1.00 25.39 264 ALA A CA 1
ATOM 2114 C C . ALA A 1 264 ? -44.267 6.412 -8.141 1.00 25.39 264 ALA A C 1
ATOM 2116 O O . ALA A 1 264 ? -44.937 6.347 -9.168 1.00 25.39 264 ALA A O 1
ATOM 2117 N N . LYS A 1 265 ? -43.061 5.808 -8.048 1.00 22.48 265 LYS A N 1
ATOM 2118 C CA . LYS A 1 265 ? -42.773 4.438 -8.555 1.00 22.48 265 LYS A CA 1
ATOM 2119 C C . LYS A 1 265 ? -41.344 3.932 -8.286 1.00 22.48 265 LYS A C 1
ATOM 2121 O O . LYS A 1 265 ? -40.384 4.687 -8.334 1.00 22.48 265 LYS A O 1
ATOM 2126 N N . ALA A 1 266 ? -41.290 2.612 -8.075 1.00 21.58 266 ALA A N 1
ATOM 2127 C CA . ALA A 1 266 ? -40.246 1.625 -8.383 1.00 21.58 266 ALA A CA 1
ATOM 2128 C C . ALA A 1 266 ? -38.765 2.036 -8.239 1.00 21.58 266 ALA A C 1
ATOM 2130 O O . ALA A 1 266 ? -38.170 2.657 -9.114 1.00 21.58 266 ALA A O 1
ATOM 2131 N N . THR A 1 267 ? -38.134 1.551 -7.170 1.00 21.30 267 THR A N 1
ATOM 2132 C CA . THR A 1 267 ? -36.689 1.626 -6.948 1.00 21.30 267 THR A CA 1
ATOM 2133 C C . THR A 1 267 ? -35.947 0.577 -7.784 1.00 21.30 267 THR A C 1
ATOM 2135 O O . THR A 1 267 ? -35.865 -0.586 -7.394 1.00 21.30 267 THR A O 1
ATOM 2138 N N . SER A 1 268 ? -35.348 0.980 -8.905 1.00 22.17 268 SER A N 1
ATOM 2139 C CA . SER A 1 268 ? -34.165 0.295 -9.442 1.00 22.17 268 SER A CA 1
ATOM 2140 C C . SER A 1 268 ? -32.936 1.082 -9.001 1.00 22.17 268 SER A C 1
ATOM 2142 O O . SER A 1 268 ? -32.658 2.160 -9.526 1.00 22.17 268 SER A O 1
ATOM 2144 N N . ALA A 1 269 ? -32.229 0.568 -7.997 1.00 23.56 269 ALA A N 1
ATOM 2145 C CA . ALA A 1 269 ? -31.023 1.181 -7.458 1.00 23.56 269 ALA A CA 1
ATOM 2146 C C . ALA A 1 269 ? -29.843 1.001 -8.430 1.00 23.56 269 ALA A C 1
ATOM 2148 O O . ALA A 1 269 ? -29.012 0.114 -8.265 1.00 23.56 269 ALA A O 1
ATOM 2149 N N . ALA A 1 270 ? -29.766 1.850 -9.452 1.00 22.70 270 ALA A N 1
ATOM 2150 C CA . ALA A 1 270 ? -28.510 2.134 -10.134 1.00 22.70 270 ALA A CA 1
ATOM 2151 C C . ALA A 1 270 ? -27.831 3.275 -9.364 1.00 22.70 270 ALA A C 1
ATOM 2153 O O . ALA A 1 270 ? -28.011 4.448 -9.677 1.00 22.70 270 ALA A O 1
ATOM 2154 N N . GLY A 1 271 ? -27.134 2.926 -8.281 1.00 24.61 271 GLY A N 1
ATOM 2155 C CA . GLY A 1 271 ? -26.346 3.883 -7.511 1.00 24.61 271 GLY A CA 1
ATOM 2156 C C . GLY A 1 271 ? -25.163 4.377 -8.340 1.00 24.61 271 GLY A C 1
ATOM 2157 O O . GLY A 1 271 ? -24.306 3.587 -8.735 1.00 24.61 271 GLY A O 1
ATOM 2158 N N . GLU A 1 272 ? -25.122 5.680 -8.609 1.00 26.62 272 GLU A N 1
ATOM 2159 C CA . GLU A 1 272 ? -23.945 6.356 -9.147 1.00 26.62 272 GLU A CA 1
ATOM 2160 C C . GLU A 1 272 ? -22.766 6.172 -8.179 1.00 26.62 272 GLU A C 1
ATOM 2162 O O . GLU A 1 272 ? -22.866 6.463 -6.988 1.00 26.62 272 GLU A O 1
ATOM 2167 N N . SER A 1 273 ? -21.653 5.639 -8.689 1.00 28.39 273 SER A N 1
ATOM 2168 C CA . SER A 1 273 ? -20.472 5.300 -7.891 1.00 28.39 273 SER A CA 1
ATOM 2169 C C . SER A 1 273 ? -19.722 6.573 -7.475 1.00 28.39 273 SER A C 1
ATOM 2171 O O . SER A 1 273 ? -19.160 7.246 -8.345 1.00 28.39 273 SER A O 1
ATOM 2173 N N . PRO A 1 274 ? -19.622 6.903 -6.175 1.00 32.16 274 PRO A N 1
ATOM 2174 C CA . PRO A 1 274 ? -18.832 8.038 -5.726 1.00 32.16 274 PRO A CA 1
AT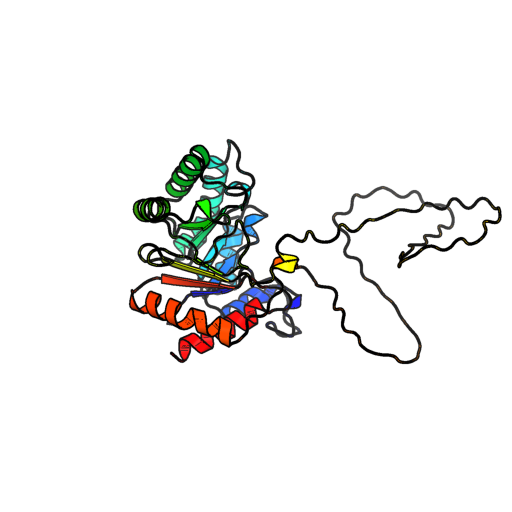OM 2175 C C . PRO A 1 274 ? -17.339 7.670 -5.744 1.00 32.16 274 PRO A C 1
ATOM 2177 O O . PRO A 1 274 ? -16.931 6.637 -5.219 1.00 32.16 274 PRO A O 1
ATOM 2180 N N . GLY A 1 275 ? -16.510 8.516 -6.356 1.00 34.31 275 GLY A N 1
ATOM 2181 C CA . GLY A 1 275 ? -15.099 8.735 -5.990 1.00 34.31 275 GLY A CA 1
ATOM 2182 C C . GLY A 1 275 ? -14.031 7.671 -6.303 1.00 34.31 275 GLY A C 1
ATOM 2183 O O . GLY A 1 275 ? -12.855 8.029 -6.374 1.00 34.31 275 GLY A O 1
ATOM 2184 N N . GLY A 1 276 ? -14.375 6.402 -6.523 1.00 51.75 276 GLY A N 1
ATOM 2185 C CA . GLY A 1 276 ? -13.408 5.323 -6.778 1.00 51.75 276 GLY A CA 1
ATOM 2186 C C . GLY A 1 276 ? -13.333 4.873 -8.241 1.00 51.75 276 GLY A C 1
ATOM 2187 O O . GLY A 1 276 ? -14.334 4.870 -8.952 1.00 51.75 276 GLY A O 1
ATOM 2188 N N . SER A 1 277 ? -12.156 4.426 -8.700 1.00 70.75 277 SER A N 1
ATOM 2189 C CA . SER A 1 277 ? -12.070 3.672 -9.962 1.00 70.75 277 SER A CA 1
ATOM 2190 C C . SER A 1 277 ? -12.905 2.397 -9.834 1.00 70.75 277 SER A C 1
ATOM 2192 O O . SER A 1 277 ? -12.676 1.616 -8.908 1.00 70.75 277 SER A O 1
ATOM 2194 N N . ALA A 1 278 ? -13.845 2.171 -10.759 1.00 83.19 278 ALA A N 1
ATOM 2195 C CA . ALA A 1 278 ? -14.738 1.006 -10.769 1.00 83.19 278 ALA A CA 1
ATOM 2196 C C . ALA A 1 278 ? -13.979 -0.334 -10.680 1.00 83.19 278 ALA A C 1
ATOM 2198 O O . ALA A 1 278 ? -14.496 -1.298 -10.122 1.00 83.19 278 ALA A O 1
ATOM 2199 N N . ARG A 1 279 ? -12.714 -0.353 -11.126 1.00 87.06 279 ARG A N 1
ATOM 2200 C CA . ARG A 1 279 ? -11.730 -1.426 -10.917 1.00 87.06 279 ARG A CA 1
ATOM 2201 C C . ARG A 1 279 ? -11.705 -1.978 -9.485 1.00 87.06 279 ARG A C 1
ATOM 2203 O O . ARG A 1 279 ? -11.548 -3.180 -9.304 1.00 87.06 279 ARG A O 1
ATOM 2210 N N . TYR A 1 280 ? -11.798 -1.103 -8.486 1.00 90.00 280 TYR A N 1
ATOM 2211 C CA . TYR A 1 280 ? -11.673 -1.453 -7.067 1.00 90.00 280 TYR A CA 1
ATOM 2212 C C . TYR A 1 280 ? -13.024 -1.711 -6.394 1.00 90.00 280 TYR A C 1
ATOM 2214 O O . TYR A 1 280 ? -13.062 -2.022 -5.208 1.00 90.00 280 TYR A O 1
ATOM 2222 N N . CYS A 1 281 ? -14.137 -1.565 -7.120 1.00 90.81 281 CYS A N 1
ATOM 2223 C CA . CYS A 1 281 ? -15.470 -1.829 -6.592 1.00 90.81 281 CYS A CA 1
ATOM 2224 C C . CYS A 1 281 ? -15.669 -3.343 -6.476 1.00 90.81 281 CYS A C 1
ATOM 2226 O O . CYS A 1 281 ? -15.968 -4.017 -7.466 1.00 90.81 281 CYS A O 1
ATOM 2228 N N . TYR A 1 282 ? -15.413 -3.870 -5.280 1.00 93.75 282 TYR A N 1
ATOM 2229 C CA . TYR A 1 282 ? -15.486 -5.288 -4.958 1.00 93.75 282 TYR A CA 1
ATOM 2230 C C . TYR A 1 282 ? -15.674 -5.464 -3.448 1.00 93.75 282 TYR A C 1
ATOM 2232 O O . TYR A 1 282 ? -14.947 -4.844 -2.672 1.00 93.75 282 TYR A O 1
ATOM 2240 N N . ASP A 1 283 ? -16.603 -6.324 -3.036 1.00 94.69 283 ASP A N 1
ATOM 2241 C CA . ASP A 1 283 ? -16.776 -6.753 -1.644 1.00 94.69 283 ASP A CA 1
ATOM 2242 C C . ASP A 1 283 ? -16.395 -8.231 -1.565 1.00 94.69 283 ASP A C 1
ATOM 2244 O O . ASP A 1 283 ? -17.042 -9.069 -2.195 1.00 94.69 283 ASP A O 1
ATOM 2248 N N . TYR A 1 284 ? -15.310 -8.545 -0.855 1.00 96.12 284 TYR A N 1
ATOM 2249 C CA . TYR A 1 284 ? -14.866 -9.929 -0.715 1.00 96.12 284 TYR A CA 1
ATOM 2250 C C . TYR A 1 284 ? -15.883 -10.734 0.093 1.00 96.12 284 TYR A C 1
ATOM 2252 O O . TYR A 1 284 ? -16.281 -10.341 1.193 1.00 96.12 284 TYR A O 1
ATOM 2260 N N . SER A 1 285 ? -16.254 -11.903 -0.421 1.00 96.56 285 SER A N 1
ATOM 2261 C CA . SER A 1 285 ? -17.059 -12.861 0.336 1.00 96.56 285 SER A CA 1
ATOM 2262 C C . SER A 1 285 ? -16.260 -13.470 1.493 1.00 96.56 285 SER A C 1
ATOM 2264 O O . SER A 1 285 ? -15.028 -13.509 1.469 1.00 96.56 285 SER A O 1
ATOM 2266 N N . GLU A 1 286 ? -16.953 -14.006 2.503 1.00 95.69 286 GLU A N 1
ATOM 2267 C CA . GLU A 1 286 ? -16.285 -14.689 3.620 1.00 95.69 286 GLU A CA 1
ATOM 2268 C C . GLU A 1 286 ? -15.400 -15.842 3.136 1.00 95.69 286 GLU A C 1
ATOM 2270 O O . GLU A 1 286 ? -14.249 -15.934 3.551 1.00 95.69 286 GLU A O 1
ATOM 2275 N N . ASN A 1 287 ? -15.890 -16.643 2.185 1.00 95.56 287 ASN A N 1
ATOM 2276 C CA . ASN A 1 287 ? -15.132 -17.748 1.598 1.00 95.56 287 ASN A CA 1
ATOM 2277 C C . ASN A 1 287 ? -13.830 -17.280 0.938 1.00 95.56 287 ASN A C 1
ATOM 2279 O O . ASN A 1 287 ? -12.815 -17.964 1.041 1.00 95.56 287 ASN A O 1
ATOM 2283 N N . GLU A 1 288 ? -13.834 -16.127 0.265 1.00 95.31 288 GLU A N 1
ATOM 2284 C CA . GLU A 1 288 ? -12.613 -15.566 -0.318 1.00 95.31 288 GLU A CA 1
ATOM 2285 C C . GLU A 1 288 ? -11.654 -15.058 0.758 1.00 95.31 288 GLU A C 1
ATOM 2287 O O . GLU A 1 288 ? -10.455 -15.303 0.659 1.00 95.31 288 GLU A O 1
ATOM 2292 N N . LEU A 1 289 ? -12.162 -14.395 1.802 1.00 96.44 289 LEU A N 1
ATOM 2293 C CA . LEU A 1 289 ? -11.325 -13.918 2.906 1.00 96.44 289 LEU A CA 1
ATOM 2294 C C . LEU A 1 289 ? -10.660 -15.072 3.662 1.00 96.44 289 LEU A C 1
ATOM 2296 O O . LEU A 1 289 ? -9.473 -14.995 3.984 1.00 96.44 289 LEU A O 1
ATOM 2300 N N . THR A 1 290 ? -11.390 -16.166 3.890 1.00 95.00 290 THR A N 1
ATOM 2301 C CA . THR A 1 290 ? -10.871 -17.365 4.559 1.00 95.00 290 THR A CA 1
ATOM 2302 C C . THR A 1 290 ? -9.665 -17.958 3.829 1.00 95.00 290 THR A C 1
ATOM 2304 O O . THR A 1 290 ? -8.771 -18.487 4.485 1.00 95.00 290 THR A O 1
ATOM 2307 N N . GLN A 1 291 ? -9.562 -17.814 2.503 1.00 93.00 291 GLN A N 1
ATOM 2308 C CA . GLN A 1 291 ? -8.410 -18.316 1.739 1.00 93.00 291 GLN A CA 1
ATOM 2309 C C . GLN A 1 291 ? -7.087 -17.641 2.131 1.00 93.00 291 GLN A C 1
ATOM 2311 O O . GLN A 1 291 ? -6.026 -18.248 1.984 1.00 93.00 291 GLN A O 1
ATOM 2316 N N . PHE A 1 292 ? -7.122 -16.415 2.666 1.00 93.88 292 PHE A N 1
ATOM 2317 C CA . PHE A 1 292 ? -5.912 -15.711 3.100 1.00 93.88 292 PHE A CA 1
ATOM 2318 C C . PHE A 1 292 ? -5.461 -16.101 4.511 1.00 93.88 292 PHE A C 1
ATOM 2320 O O . PHE A 1 292 ? -4.282 -15.945 4.827 1.00 93.88 292 PHE A O 1
ATOM 2327 N N . VAL A 1 293 ? -6.354 -16.632 5.354 1.00 94.88 293 VAL A N 1
ATOM 2328 C CA . VAL A 1 293 ? -6.044 -16.951 6.760 1.00 94.88 293 VAL A CA 1
ATOM 2329 C C . VAL A 1 293 ? -4.905 -17.974 6.882 1.00 94.88 293 VAL A C 1
ATOM 2331 O O . VAL A 1 293 ? -3.947 -17.683 7.599 1.00 94.88 293 VAL A O 1
ATOM 2334 N N . PRO A 1 294 ? -4.895 -19.114 6.157 1.00 93.00 294 PRO A N 1
ATOM 2335 C CA . PRO A 1 294 ? -3.782 -20.062 6.233 1.00 93.00 294 PRO A CA 1
ATOM 2336 C C . PRO A 1 294 ? -2.446 -19.462 5.784 1.00 93.00 294 PRO A C 1
ATOM 2338 O O . PRO A 1 294 ? -1.420 -19.749 6.396 1.00 93.00 294 PRO A O 1
ATOM 2341 N N . ILE A 1 295 ? -2.461 -18.610 4.750 1.00 91.94 295 ILE A N 1
ATOM 2342 C CA . ILE A 1 295 ? -1.267 -17.938 4.212 1.00 91.94 295 ILE A CA 1
ATOM 2343 C C . ILE A 1 295 ? -0.694 -16.974 5.258 1.00 91.94 295 ILE A C 1
ATOM 2345 O O . ILE A 1 295 ? 0.509 -16.972 5.518 1.00 91.94 295 ILE A O 1
ATOM 2349 N N . ILE A 1 296 ? -1.564 -16.182 5.887 1.00 94.38 296 ILE A N 1
ATOM 2350 C CA . ILE A 1 296 ? -1.200 -15.230 6.939 1.00 94.38 296 ILE A CA 1
ATOM 2351 C C . ILE A 1 296 ? -0.669 -15.971 8.168 1.00 94.38 296 ILE A C 1
ATOM 2353 O O . ILE A 1 296 ? 0.424 -15.661 8.635 1.00 94.38 296 ILE A O 1
ATOM 2357 N N . ASN A 1 297 ? -1.381 -16.990 8.652 1.00 93.56 297 ASN A N 1
ATOM 2358 C CA . ASN A 1 297 ? -0.973 -17.745 9.835 1.00 93.56 297 ASN A CA 1
ATOM 2359 C C . ASN A 1 297 ? 0.332 -18.520 9.597 1.00 93.56 297 ASN A C 1
ATOM 2361 O O . ASN A 1 297 ? 1.154 -18.614 10.506 1.00 93.56 297 ASN A O 1
ATOM 2365 N N . ALA A 1 298 ? 0.569 -19.033 8.384 1.00 92.50 298 ALA A N 1
ATOM 2366 C CA . ALA A 1 298 ? 1.858 -19.617 8.017 1.00 92.50 298 ALA A CA 1
ATOM 2367 C C . ALA A 1 298 ? 2.990 -18.582 8.090 1.00 92.50 298 ALA A C 1
ATOM 2369 O O . ALA A 1 298 ? 3.984 -18.821 8.770 1.00 92.50 298 ALA A O 1
ATOM 2370 N N . ALA A 1 299 ? 2.804 -17.400 7.495 1.00 93.56 299 ALA A N 1
ATOM 2371 C CA . ALA A 1 299 ? 3.794 -16.326 7.550 1.00 93.56 299 ALA A CA 1
ATOM 2372 C C . ALA A 1 299 ? 4.083 -15.854 8.988 1.00 93.56 299 ALA A C 1
ATOM 2374 O O . ALA A 1 299 ? 5.241 -15.609 9.327 1.00 93.56 299 ALA A O 1
ATOM 2375 N N . VAL A 1 300 ? 3.059 -15.772 9.847 1.00 94.50 300 VAL A N 1
ATOM 2376 C CA . VAL A 1 300 ? 3.230 -15.460 11.277 1.00 94.50 300 VAL A CA 1
ATOM 2377 C C . VAL A 1 300 ? 4.044 -16.547 11.986 1.00 94.50 300 VAL A C 1
ATOM 2379 O O . VAL A 1 300 ? 4.981 -16.215 12.709 1.00 94.50 300 VAL A O 1
ATOM 2382 N N . ARG A 1 301 ? 3.738 -17.836 11.768 1.00 93.50 301 ARG A N 1
ATOM 2383 C CA . ARG A 1 301 ? 4.498 -18.957 12.363 1.00 93.50 301 ARG A CA 1
ATOM 2384 C C . ARG A 1 301 ? 5.956 -18.991 11.909 1.00 93.50 301 ARG A C 1
ATOM 2386 O O . ARG A 1 301 ? 6.823 -19.364 12.688 1.00 93.50 301 ARG A O 1
ATOM 2393 N N . GLU A 1 302 ? 6.228 -18.565 10.680 1.00 93.62 302 GLU A N 1
ATOM 2394 C CA . GLU A 1 302 ? 7.583 -18.398 10.140 1.00 93.62 302 GLU A CA 1
ATOM 2395 C C . GLU A 1 302 ? 8.305 -17.146 10.683 1.00 93.62 302 GLU A C 1
ATOM 2397 O O . GLU A 1 302 ? 9.420 -16.842 10.261 1.00 93.62 302 GLU A O 1
ATOM 2402 N N . GLY A 1 303 ? 7.687 -16.391 11.599 1.00 93.88 303 GLY A N 1
ATOM 2403 C CA . GLY A 1 303 ? 8.277 -15.200 12.212 1.00 93.88 303 GLY A CA 1
ATOM 2404 C C . GLY A 1 303 ? 8.337 -13.985 11.284 1.00 93.88 303 GLY A C 1
ATOM 2405 O O . GLY A 1 303 ? 9.103 -13.052 11.535 1.00 93.88 303 GLY A O 1
ATOM 2406 N N . LYS A 1 304 ? 7.557 -13.967 10.194 1.00 94.69 304 LYS A N 1
ATOM 2407 C CA . LYS A 1 304 ? 7.532 -12.830 9.265 1.00 94.69 304 LYS A CA 1
ATOM 2408 C C . LYS A 1 304 ? 6.744 -11.662 9.853 1.00 94.69 304 LYS A C 1
ATOM 2410 O O . LYS A 1 304 ? 5.716 -11.834 10.504 1.00 94.69 304 LYS A O 1
ATOM 2415 N N . LYS A 1 305 ? 7.168 -10.442 9.523 1.00 95.69 305 LYS A N 1
ATOM 2416 C CA . LYS A 1 305 ? 6.371 -9.226 9.703 1.00 95.69 305 LYS A CA 1
ATOM 2417 C C . LYS A 1 305 ? 5.272 -9.210 8.641 1.00 95.69 305 LYS A C 1
ATOM 2419 O O . LYS A 1 305 ? 5.542 -8.873 7.486 1.00 95.69 305 LYS A O 1
ATOM 2424 N N . VAL A 1 306 ? 4.059 -9.597 9.035 1.00 97.31 306 VAL A N 1
ATOM 2425 C CA . VAL A 1 306 ? 2.902 -9.688 8.135 1.00 97.31 306 VAL A CA 1
ATOM 2426 C C . VAL A 1 306 ? 2.152 -8.361 8.067 1.00 97.31 306 VAL A C 1
ATOM 2428 O O . VAL A 1 306 ? 1.803 -7.784 9.096 1.00 97.31 306 VAL A O 1
ATOM 2431 N N . GLN A 1 307 ? 1.902 -7.890 6.848 1.00 98.06 307 GLN A N 1
ATOM 2432 C CA . GLN A 1 307 ? 1.193 -6.655 6.534 1.00 98.06 307 GLN A CA 1
ATOM 2433 C C . GLN A 1 307 ? 0.099 -6.943 5.502 1.00 98.06 307 GLN A C 1
ATOM 2435 O O . GLN A 1 307 ? 0.370 -7.575 4.483 1.00 98.06 307 GLN A O 1
ATOM 2440 N N . VAL A 1 308 ? -1.128 -6.496 5.753 1.00 98.12 308 VAL A N 1
ATOM 2441 C CA . VAL A 1 308 ? -2.288 -6.725 4.882 1.00 98.12 308 VAL A CA 1
ATOM 2442 C C . VAL A 1 308 ? -3.018 -5.408 4.662 1.00 98.12 308 VAL A C 1
ATOM 2444 O O . VAL A 1 308 ? -3.485 -4.788 5.620 1.00 98.12 308 VAL A O 1
ATOM 2447 N N . TYR A 1 309 ? -3.149 -5.004 3.400 1.00 98.25 309 TYR A N 1
ATOM 2448 C CA . TYR A 1 309 ? -3.840 -3.777 3.021 1.00 98.25 309 TYR A CA 1
ATOM 2449 C C . TYR A 1 309 ? -4.957 -4.046 2.017 1.00 98.25 309 TYR A C 1
ATOM 2451 O O . TYR A 1 309 ? -4.747 -4.616 0.945 1.00 98.25 309 TYR A O 1
ATOM 2459 N N . PHE A 1 310 ? -6.158 -3.600 2.365 1.00 97.75 310 PHE A N 1
ATOM 2460 C CA . PHE A 1 310 ? -7.320 -3.635 1.485 1.00 97.75 310 PHE A CA 1
ATOM 2461 C C . PHE A 1 310 ? -7.380 -2.360 0.651 1.00 97.75 310 PHE A C 1
ATOM 2463 O O . PHE A 1 310 ? -7.419 -1.263 1.209 1.00 97.75 310 PHE A O 1
ATOM 2470 N N . ASN A 1 311 ? -7.410 -2.508 -0.673 1.00 95.12 311 ASN A N 1
ATOM 2471 C CA . ASN A 1 311 ? -7.478 -1.416 -1.650 1.00 95.12 311 ASN A CA 1
ATOM 2472 C C . ASN A 1 311 ? -8.787 -1.418 -2.466 1.00 95.12 311 ASN A C 1
ATOM 2474 O O . ASN A 1 311 ? -8.954 -0.644 -3.406 1.00 95.12 311 ASN A O 1
ATOM 2478 N N . ASN A 1 312 ? -9.741 -2.276 -2.107 1.00 90.56 312 ASN A N 1
ATOM 2479 C CA . ASN A 1 312 ? -11.097 -2.337 -2.656 1.00 90.56 312 ASN A CA 1
ATOM 2480 C C . ASN A 1 312 ? -12.034 -1.324 -1.958 1.00 90.56 312 ASN A C 1
ATOM 2482 O O . ASN A 1 312 ? -13.021 -1.670 -1.318 1.00 90.56 312 ASN A O 1
ATOM 2486 N N . HIS A 1 313 ? -11.671 -0.042 -1.999 1.00 77.25 313 HIS A N 1
ATOM 2487 C CA . HIS A 1 313 ? -12.267 1.012 -1.161 1.00 77.25 313 HIS A CA 1
ATOM 2488 C C . HIS A 1 313 ? -13.715 1.452 -1.407 1.00 77.25 313 HIS A C 1
ATOM 2490 O O . HIS A 1 313 ? -14.308 1.941 -0.436 1.00 77.25 313 HIS A O 1
ATOM 2496 N N . PRO A 1 314 ? -14.288 1.372 -2.626 1.00 82.19 314 PRO A N 1
ATOM 2497 C CA . PRO A 1 314 ? -15.620 1.905 -2.875 1.00 82.19 314 PRO A CA 1
ATOM 2498 C C . PRO A 1 314 ? -16.650 1.399 -1.860 1.00 82.19 314 PRO A C 1
ATOM 2500 O O . PRO A 1 314 ? -16.693 0.209 -1.527 1.00 82.19 314 PRO A O 1
ATOM 2503 N N . ASN A 1 315 ? -17.459 2.334 -1.355 1.00 81.38 315 ASN A N 1
ATOM 2504 C CA . ASN A 1 315 ? -18.559 2.091 -0.417 1.00 81.38 315 ASN A CA 1
ATOM 2505 C C . ASN A 1 315 ? -18.150 1.435 0.919 1.00 81.38 315 ASN A C 1
ATOM 2507 O O . ASN A 1 315 ? -18.957 0.764 1.553 1.00 81.38 315 ASN A O 1
ATOM 2511 N N . GLY A 1 316 ? -16.894 1.593 1.355 1.00 87.75 316 GLY A N 1
ATOM 2512 C CA . GLY A 1 316 ? -16.423 1.058 2.641 1.00 87.75 316 GLY A CA 1
ATOM 2513 C C . GLY A 1 316 ? -16.040 -0.422 2.623 1.00 87.75 316 GLY A C 1
ATOM 2514 O O . GLY A 1 316 ? -15.658 -0.954 3.667 1.00 87.75 316 GLY A O 1
ATOM 2515 N N . SER A 1 317 ? -16.077 -1.077 1.457 1.00 92.75 317 SER A N 1
ATOM 2516 C CA . SER A 1 317 ? -15.825 -2.521 1.327 1.00 92.75 317 SER A CA 1
ATOM 2517 C C . SER A 1 317 ? -14.452 -2.915 1.880 1.00 92.75 317 SER A C 1
ATOM 2519 O O . SER A 1 317 ? -14.357 -3.827 2.695 1.00 92.75 317 SER A O 1
ATOM 2521 N N . GLY A 1 318 ? -13.395 -2.163 1.557 1.00 95.06 318 GLY A N 1
ATOM 2522 C CA . GLY A 1 318 ? -12.054 -2.432 2.085 1.00 95.06 318 GLY A CA 1
ATOM 2523 C C . GLY A 1 318 ? -11.951 -2.368 3.616 1.00 95.06 318 GLY A C 1
ATOM 2524 O O . GLY A 1 318 ? -11.317 -3.230 4.219 1.00 95.06 318 GLY A O 1
ATOM 2525 N N . ALA A 1 319 ? -12.607 -1.400 4.266 1.00 96.38 319 ALA A N 1
ATOM 2526 C CA . ALA A 1 319 ? -12.615 -1.310 5.729 1.00 96.38 319 ALA A CA 1
ATOM 2527 C C . ALA A 1 319 ? -13.420 -2.462 6.355 1.00 96.38 319 ALA A C 1
ATOM 2529 O O . ALA A 1 319 ? -12.936 -3.137 7.264 1.00 96.38 319 ALA A O 1
ATOM 2530 N N . LYS A 1 320 ? -14.609 -2.751 5.813 1.00 96.38 320 LYS A N 1
ATOM 2531 C CA . LYS A 1 320 ? -15.443 -3.891 6.221 1.00 96.38 320 LYS A CA 1
ATOM 2532 C C . LYS A 1 320 ? -14.685 -5.218 6.099 1.00 96.38 320 LYS A C 1
ATOM 2534 O O . LYS A 1 320 ? -14.639 -5.995 7.051 1.00 96.38 320 LYS A O 1
ATOM 2539 N N . ASN A 1 321 ? -14.066 -5.478 4.948 1.00 97.44 321 ASN A N 1
ATOM 2540 C CA . ASN A 1 321 ? -13.325 -6.714 4.704 1.00 97.44 321 ASN A CA 1
ATOM 2541 C C . ASN A 1 321 ? -12.070 -6.813 5.584 1.00 97.44 321 ASN A C 1
ATOM 2543 O O . ASN A 1 321 ? -11.776 -7.895 6.088 1.00 97.44 321 ASN A O 1
ATOM 2547 N N . GLY A 1 322 ? -11.380 -5.695 5.835 1.00 97.12 322 GLY A N 1
ATOM 2548 C CA . GLY A 1 322 ? -10.243 -5.637 6.754 1.00 97.12 322 GLY A CA 1
ATOM 2549 C C . GLY A 1 322 ? -10.599 -6.028 8.183 1.00 97.12 322 GLY A C 1
ATOM 2550 O O . GLY A 1 322 ? -9.897 -6.839 8.787 1.00 97.12 322 GLY A O 1
ATOM 2551 N N . LEU A 1 323 ? -11.710 -5.508 8.712 1.00 97.00 323 LEU A N 1
ATOM 2552 C CA . LEU A 1 323 ? -12.204 -5.894 10.036 1.00 97.00 323 LEU A CA 1
ATOM 2553 C C . LEU A 1 323 ? -12.606 -7.369 10.076 1.00 97.00 323 LEU A C 1
ATOM 2555 O O . LEU A 1 323 ? -12.200 -8.091 10.984 1.00 97.00 323 LEU A O 1
ATOM 2559 N N . LYS A 1 324 ? -13.320 -7.843 9.052 1.00 97.19 324 LYS A N 1
ATOM 2560 C CA . LYS A 1 324 ? -13.739 -9.244 8.971 1.00 97.19 324 LYS A CA 1
ATOM 2561 C C . LYS A 1 324 ? -12.546 -10.203 8.925 1.00 97.19 324 LYS A C 1
ATOM 2563 O O . LYS A 1 324 ? -12.531 -11.192 9.652 1.00 97.19 324 LYS A O 1
ATOM 2568 N N . LEU A 1 325 ? -11.524 -9.908 8.120 1.00 97.38 325 LEU A N 1
ATOM 2569 C CA . LEU A 1 325 ? -10.315 -10.732 8.061 1.00 97.38 325 LEU A CA 1
ATOM 2570 C C . LEU A 1 325 ? -9.538 -10.686 9.385 1.00 97.38 325 LEU A C 1
ATOM 2572 O O . LEU A 1 325 ? -9.063 -11.721 9.843 1.00 97.38 325 LEU A O 1
ATOM 2576 N N . LYS A 1 326 ? -9.453 -9.517 10.037 1.00 96.19 326 LYS A N 1
ATOM 2577 C CA . LYS A 1 326 ? -8.859 -9.382 11.377 1.00 96.19 326 LYS A CA 1
ATOM 2578 C C . LYS A 1 326 ? -9.549 -10.301 12.390 1.00 96.19 326 LYS A C 1
ATOM 2580 O O . LYS A 1 326 ? -8.865 -10.998 13.134 1.00 96.19 326 LYS A O 1
ATOM 2585 N N . GLU A 1 327 ? -10.881 -10.338 12.400 1.00 95.88 327 GLU A N 1
ATOM 2586 C CA . GLU A 1 327 ? -11.658 -11.249 13.252 1.00 95.88 327 GLU A CA 1
ATOM 2587 C C . GLU A 1 327 ? -11.396 -12.721 12.925 1.00 95.88 327 GLU A C 1
ATOM 2589 O O . GLU A 1 327 ? -11.258 -13.530 13.838 1.00 95.88 327 GLU A O 1
ATOM 2594 N N . MET A 1 328 ? -11.319 -13.079 11.639 1.00 95.75 328 MET A N 1
ATOM 2595 C CA . MET A 1 328 ? -11.022 -14.451 11.215 1.00 95.75 328 MET A CA 1
ATOM 2596 C C . MET A 1 328 ? -9.633 -14.899 11.683 1.00 95.75 328 MET A C 1
ATOM 2598 O O . MET A 1 328 ? -9.508 -15.997 12.212 1.00 95.75 328 MET A O 1
ATOM 2602 N N . ILE A 1 329 ? -8.610 -14.046 11.555 1.00 94.00 329 ILE A N 1
ATOM 2603 C CA . ILE A 1 329 ? -7.248 -14.338 12.036 1.00 94.00 329 ILE A CA 1
ATOM 2604 C C . ILE A 1 329 ? -7.230 -14.510 13.559 1.00 94.00 329 ILE A C 1
ATOM 2606 O O . ILE A 1 329 ? -6.533 -15.369 14.067 1.00 94.00 329 ILE A O 1
ATOM 2610 N N . LEU A 1 330 ? -7.998 -13.721 14.315 1.00 90.75 330 LEU A N 1
ATOM 2611 C CA . LEU A 1 330 ? -8.037 -13.842 15.779 1.00 90.75 330 LEU A CA 1
ATOM 2612 C C . LEU A 1 330 ? -8.705 -15.133 16.279 1.00 90.75 330 LEU A C 1
ATOM 2614 O O . LEU A 1 330 ? -8.495 -15.512 17.428 1.00 90.75 330 LEU A O 1
ATOM 2618 N N . LYS A 1 331 ? -9.523 -15.786 15.448 1.00 88.38 331 LYS A N 1
ATOM 2619 C CA . LYS A 1 331 ? -10.203 -17.046 15.784 1.00 88.38 331 LYS A CA 1
ATOM 2620 C C . LYS A 1 331 ? -9.351 -18.294 15.511 1.00 88.38 331 LYS A C 1
ATOM 2622 O O . LYS A 1 331 ? -9.746 -19.368 15.962 1.00 88.38 331 LYS A O 1
ATOM 2627 N N . HIS A 1 332 ? -8.243 -18.171 14.773 1.00 68.56 332 HIS A N 1
ATOM 2628 C CA . HIS A 1 332 ? -7.442 -19.282 14.240 1.00 68.56 332 HIS A CA 1
ATOM 2629 C C . HIS A 1 332 ? -5.951 -19.129 14.531 1.00 68.56 332 HIS A C 1
ATOM 2631 O O . HIS A 1 332 ? -5.324 -20.144 14.898 1.00 68.56 332 HIS A O 1
#

Secondary structure (DSSP, 8-state):
--SEEEEES----GGGBTTTB-TT--GGGHHHHHHHH-SEEEE-HHHHS---HHHHHHHHHHTTT--EEEEEPPGGGTTS--TTHHHHHHHHHHHHHHHHHTT-EEEEEEEE-TT--S-HHHHHHHHHHHHHTTTS-EEEEESSGGG-SHHHHHHHHTTT-EEEEEE----TTS--S--SS-S-BTTEEEEEE----HHHHSPPPPP---------------------S------PPPPS--PPP-----S----------S------------SS-GGG-----HHHHHTHHHHHHHHHHTT-EEEEEE---GGGHHHHHHHHHHHHHHT-

Organism: NCBI:txid744512

Sequence (332 aa):
MFPVLIGTSGYDYPEWKGVFYPQDLKRKDFLSYYATQFNALELNSTFYNMPTAERLYSFYQRSEGRIQFSIKANRLLTHETDSTWQTTAEDFKTALIPLEQKGCLSAVLFQMPESFHYTRDNRIYLANLIQKFEGFPVMIEFRHKEWIKDSVFEGLEKRNAGIVFCDMPRLKNLPDGTLTKTPFIGNKAYLRLHGRNASAWYAHAPKAQTSIVSTHANGAKATYAHAPKAQTSIISTHANGAKAMYAHAPKAQTSIISTHANGAKATSAAGESPGGSARYCYDYSENELTQFVPIINAAVREGKKVQVYFNNHPNGSGAKNGLKLKEMILKH

Radius of gyration: 24.11 Å; chains: 1; bounding box: 66×65×58 Å

Foldseek 3Di:
DQLAQFEAQDFQDLLCDVPQNPVPDDSLLRLCSRLVQGQEYEHPVCQDPPAALVRVLVSCVSSVVSYQYEYEHHCCLAPVDDPCNLVSLVSSVNSCVNCVVSVRHPEYEHEHDLVLAPDPVSVVSVLVSLVSQQVGAYEYEYQFQNCQDPVNLVSCLVSNHWYEAEAEADDDGGNPRDHPPANIHDQAAHYEYQAYPPVLQPPDDPPPPDDDDDDDDDDDDDDDDDDDDDDDDDDDDDDDDDDDDDDDDPDDDDDDDDDDDDDDDDDPPPDDWPDDRVSLQHADDPVRLLVCLVSQVVSVVVNHHHYYYYHSPTSNRRVVSSSSSSVVNVVD